Protein AF-A0A3D1YYV2-F1 (afdb_monomer_lite)

Foldseek 3Di:
DDDDDDDDDDDDDDDDDDDDDDDDDDDDDDPDPDDDPPPPPPDQDLLLVLLVQLLVLLLVLLLVLLDDDDPVSVVLVVVLVCVVVVPPDDSDPVCRFLQNSLVSSLCSLVVCLVVQCPDPVVPPPDPLVSLVVSLVSSLVSSVRSLVVSCVVSPDDDPVSVVRSVSSSVSNNVSSVVVSVVVNVVSVVVVPDDPDDDD

Secondary structure (DSSP, 8-state):
----------------------------PPPPS---------S--HHHHHHHHHHHHHHHHHHHHH-TT-HHHHHHHHHHHHHTTSSSS-S-GGGSSHHHHHHHHHHHHHHTHHHHHTSGGGTT--HHHHHHHHHHHHHHHHHHHHHHHHHHH-S--HHHHHHHHHHHHHHHHHHHHHHHHHHHHHHHHTTS-S----

Radius of gyration: 31.89 Å; chains: 1; bounding box: 76×34×114 Å

Sequence (198 aa):
MDRLTPIANPSFQHNPTSMFKESTRKDIPGPAPADKVELTTTGPTITQKALLVYEKMVVDALSKSLGQTEKTVDSRLAAYRAQAADGSDDLTPENWTSERVADRILKFTIGLFELYKMHGETNGLSDEKVLKKFKVLVESSVDKGYSQARAILGDLPEEVSSQLDKTMELVHEGINVWYEERSSKLKEQAVIPAGSEV

pLDDT: mean 72.8, std 21.07, range [33.88, 97.94]

Structure (mmCIF, N/CA/C/O backbone):
data_AF-A0A3D1YYV2-F1
#
_entry.id   AF-A0A3D1YYV2-F1
#
loop_
_atom_site.group_PDB
_atom_site.id
_atom_site.type_symbol
_atom_site.label_atom_id
_atom_site.label_a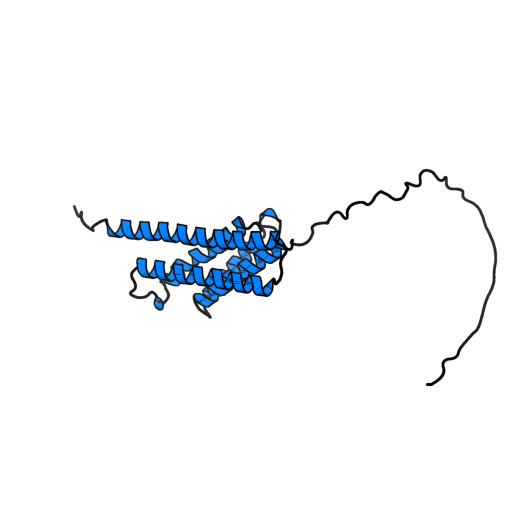lt_id
_atom_site.label_comp_id
_atom_site.label_asym_id
_atom_site.label_entity_id
_atom_site.label_seq_id
_atom_site.pdbx_PDB_ins_code
_atom_site.Cartn_x
_atom_site.Cartn_y
_atom_site.Cartn_z
_atom_site.occupancy
_atom_site.B_iso_or_equiv
_atom_site.auth_seq_id
_atom_site.auth_comp_id
_atom_site.auth_asym_id
_atom_site.auth_atom_id
_atom_site.pdbx_PDB_model_num
ATOM 1 N N . MET A 1 1 ? 7.210 -10.975 -66.410 1.00 46.97 1 MET A N 1
ATOM 2 C CA . MET A 1 1 ? 8.651 -10.882 -66.720 1.00 46.97 1 MET A CA 1
ATOM 3 C C . MET A 1 1 ? 8.777 -9.893 -67.861 1.00 46.97 1 MET A C 1
ATOM 5 O O . MET A 1 1 ? 8.723 -10.315 -69.002 1.00 46.97 1 MET A O 1
ATOM 9 N N . ASP A 1 2 ? 8.918 -8.601 -67.561 1.00 42.38 2 ASP A N 1
ATOM 10 C CA . ASP A 1 2 ? 9.075 -7.563 -68.587 1.00 42.38 2 ASP A CA 1
ATOM 11 C C . ASP A 1 2 ? 10.232 -6.629 -68.223 1.00 42.38 2 ASP A C 1
ATOM 13 O O . ASP A 1 2 ? 10.120 -5.682 -67.455 1.00 42.38 2 ASP A O 1
ATOM 17 N N . ARG A 1 3 ? 11.394 -7.074 -68.706 1.00 40.81 3 ARG A N 1
ATOM 18 C CA . ARG A 1 3 ? 12.485 -6.341 -69.363 1.00 40.81 3 ARG A CA 1
ATOM 19 C C . ARG A 1 3 ? 12.731 -4.878 -68.958 1.00 40.81 3 ARG A C 1
ATOM 21 O O . ARG A 1 3 ? 12.184 -3.944 -69.529 1.00 40.81 3 ARG A O 1
ATOM 28 N N . LEU A 1 4 ? 13.730 -4.730 -68.086 1.00 45.09 4 LEU A N 1
ATOM 29 C CA . LEU A 1 4 ? 14.673 -3.608 -68.051 1.00 45.09 4 LEU A CA 1
ATOM 30 C C . LEU A 1 4 ? 15.461 -3.504 -69.369 1.00 45.09 4 LEU A C 1
ATOM 32 O O . LEU A 1 4 ? 15.755 -4.534 -69.977 1.00 45.09 4 LEU A O 1
ATOM 36 N N . THR A 1 5 ? 15.850 -2.281 -69.754 1.00 58.47 5 THR A N 1
ATOM 37 C CA . THR A 1 5 ? 17.175 -1.821 -70.270 1.00 58.47 5 THR A CA 1
ATOM 38 C C . THR A 1 5 ? 17.005 -0.433 -70.958 1.00 58.47 5 THR A C 1
ATOM 40 O O . THR A 1 5 ? 15.887 0.076 -70.990 1.00 58.47 5 THR A O 1
ATOM 43 N N . PRO A 1 6 ? 18.071 0.286 -71.366 1.00 53.88 6 PRO A N 1
ATOM 44 C CA . PRO A 1 6 ? 18.690 1.336 -70.552 1.00 53.88 6 PRO A CA 1
ATOM 45 C C . PRO A 1 6 ? 18.776 2.680 -71.312 1.00 53.88 6 PRO A C 1
ATOM 47 O O . PRO A 1 6 ? 18.635 2.729 -72.530 1.00 53.88 6 PRO A O 1
ATOM 50 N N . ILE A 1 7 ? 19.093 3.782 -70.628 1.00 42.28 7 ILE A N 1
ATOM 51 C CA . ILE A 1 7 ? 19.545 5.003 -71.317 1.00 42.28 7 ILE A CA 1
ATOM 52 C C . ILE A 1 7 ? 20.941 5.349 -70.809 1.00 42.28 7 ILE A C 1
ATOM 54 O O . ILE A 1 7 ? 21.128 5.794 -69.680 1.00 42.28 7 ILE A O 1
ATOM 58 N N . ALA A 1 8 ? 21.921 5.082 -71.669 1.00 44.31 8 ALA A N 1
ATOM 59 C CA . ALA A 1 8 ? 23.244 5.685 -71.641 1.00 44.31 8 ALA A CA 1
ATOM 60 C C . ALA A 1 8 ? 23.165 7.116 -72.198 1.00 44.31 8 ALA A C 1
ATOM 62 O O . ALA A 1 8 ? 22.319 7.365 -73.057 1.00 44.31 8 ALA A O 1
ATOM 63 N N . ASN A 1 9 ? 24.045 8.024 -71.751 1.00 39.03 9 ASN A N 1
ATOM 64 C CA . ASN A 1 9 ? 25.119 8.690 -72.529 1.00 39.03 9 ASN A CA 1
ATOM 65 C C . ASN A 1 9 ? 25.677 9.930 -71.745 1.00 39.03 9 ASN A C 1
ATOM 67 O O . ASN A 1 9 ? 25.153 10.226 -70.675 1.00 39.03 9 ASN A O 1
ATOM 71 N N . PRO A 1 10 ? 26.744 10.642 -72.176 1.00 50.81 10 PRO A N 1
ATOM 72 C CA . PRO A 1 10 ? 28.125 10.367 -71.760 1.00 50.81 10 PRO A CA 1
ATOM 73 C C . PRO A 1 10 ? 28.932 11.587 -71.236 1.00 50.81 10 PRO A C 1
ATOM 75 O O . PRO A 1 10 ? 28.578 12.744 -71.430 1.00 50.81 10 PRO A O 1
ATOM 78 N N . SER A 1 11 ? 30.070 11.256 -70.617 1.00 45.34 11 SER A N 1
ATOM 79 C CA . SER A 1 11 ? 31.401 11.901 -70.571 1.00 45.34 11 SER A CA 1
ATOM 80 C C . SER A 1 11 ? 31.624 13.359 -71.021 1.00 45.34 11 SER A C 1
ATOM 82 O O . SER A 1 11 ? 31.439 13.661 -72.190 1.00 45.34 11 SER A O 1
ATOM 84 N N . PHE A 1 12 ? 32.291 14.154 -70.166 1.00 41.78 12 PHE A N 1
ATOM 85 C CA . PHE A 1 12 ? 33.384 15.102 -70.504 1.00 41.78 12 PHE A CA 1
ATOM 86 C C . PHE A 1 12 ? 34.285 15.254 -69.253 1.00 41.78 12 PHE A C 1
ATOM 88 O O . PHE A 1 12 ? 33.805 15.658 -68.203 1.00 41.78 12 PHE A O 1
ATOM 95 N N . GLN A 1 13 ? 35.456 14.606 -69.207 1.00 42.22 13 GLN A N 1
ATOM 96 C CA . GLN A 1 13 ? 36.807 15.054 -69.616 1.00 42.22 13 GLN A CA 1
ATOM 97 C C . GLN A 1 13 ? 37.630 15.773 -68.518 1.00 42.22 13 GLN A C 1
ATOM 99 O O . GLN A 1 13 ? 37.174 16.701 -67.864 1.00 42.22 13 GLN A O 1
ATOM 104 N N . HIS A 1 14 ? 38.866 15.271 -68.371 1.00 36.84 14 HIS A N 1
ATOM 105 C CA . HIS A 1 14 ? 40.021 15.701 -67.559 1.00 36.84 14 HIS A CA 1
ATOM 106 C C . HIS A 1 14 ? 40.416 17.182 -67.793 1.00 36.84 14 HIS A C 1
ATOM 108 O O . HIS A 1 14 ? 40.030 17.746 -68.808 1.00 36.84 14 HIS A O 1
ATOM 114 N N . ASN A 1 15 ? 41.217 17.899 -66.988 1.00 36.28 15 ASN A N 1
ATOM 115 C CA . ASN A 1 15 ? 42.503 17.621 -66.305 1.00 36.28 15 ASN A CA 1
ATOM 116 C C . ASN A 1 15 ? 42.902 18.911 -65.494 1.00 36.28 15 ASN A C 1
ATOM 118 O O . ASN A 1 15 ? 42.095 19.838 -65.466 1.00 36.28 15 ASN A O 1
ATOM 122 N N . PRO A 1 16 ? 44.164 19.171 -65.078 1.00 49.34 16 PRO A N 1
ATOM 123 C CA . PRO A 1 16 ? 45.029 18.572 -64.052 1.00 49.34 16 PRO A CA 1
ATOM 124 C C . PRO A 1 16 ? 45.406 19.543 -62.890 1.00 49.34 16 PRO A C 1
ATOM 126 O O . PRO A 1 16 ? 45.285 20.758 -62.987 1.00 49.34 16 PRO A O 1
ATOM 129 N N . THR A 1 17 ? 45.959 18.965 -61.817 1.00 42.62 17 THR A N 1
ATOM 130 C CA . THR A 1 17 ? 47.066 19.445 -60.952 1.00 42.62 17 THR A CA 1
ATOM 131 C C . THR A 1 17 ? 47.276 20.952 -60.713 1.00 42.62 17 THR A C 1
ATOM 133 O O . THR A 1 17 ? 47.793 21.658 -61.574 1.00 42.62 17 THR A O 1
ATOM 136 N N . SER A 1 18 ? 47.129 21.386 -59.452 1.00 39.41 18 SER A N 1
ATOM 137 C CA . SER A 1 18 ? 47.986 22.442 -58.893 1.00 39.41 18 SER A CA 1
ATOM 138 C C . SER A 1 18 ? 48.164 22.331 -57.371 1.00 39.41 18 SER A C 1
ATOM 140 O O . SER A 1 18 ? 47.222 22.472 -56.601 1.00 39.41 18 SER A O 1
ATOM 142 N N . MET A 1 19 ? 49.425 22.091 -57.002 1.00 41.66 19 MET A N 1
ATOM 143 C CA . MET A 1 19 ? 50.156 22.607 -55.837 1.00 41.66 19 MET A CA 1
ATOM 144 C C . MET A 1 19 ? 49.736 22.233 -54.403 1.00 41.66 19 MET A C 1
ATOM 146 O O . MET A 1 19 ? 48.861 22.830 -53.786 1.00 41.66 19 MET A O 1
ATOM 150 N N . PHE A 1 20 ? 50.532 21.317 -53.838 1.00 41.84 20 PHE A N 1
ATOM 151 C CA . PHE A 1 20 ? 51.301 21.494 -52.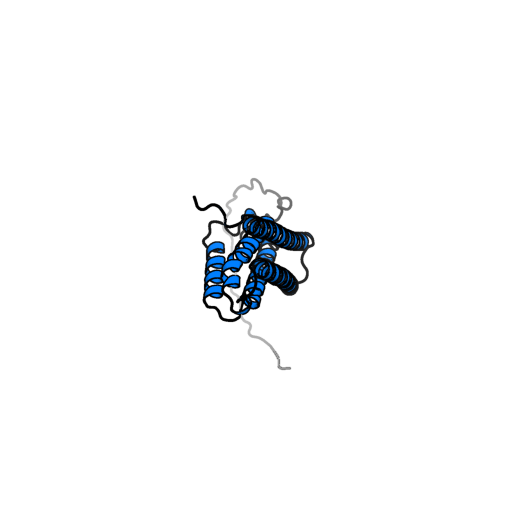596 1.00 41.84 20 PHE A CA 1
ATOM 152 C C . PHE A 1 20 ? 50.859 22.630 -51.653 1.00 41.84 20 PHE A C 1
ATOM 154 O O . PHE A 1 20 ? 51.196 23.793 -51.873 1.00 41.84 20 PHE A O 1
ATOM 161 N N . LYS A 1 21 ? 50.305 22.245 -50.497 1.00 44.16 21 LYS A N 1
ATOM 162 C CA . LYS A 1 21 ? 50.817 22.705 -49.199 1.00 44.16 21 LYS A CA 1
ATOM 163 C C . LYS A 1 21 ? 50.915 21.526 -48.239 1.00 44.16 21 LYS A C 1
ATOM 165 O O . LYS A 1 21 ? 49.927 20.944 -47.806 1.00 44.16 21 LYS A O 1
ATOM 170 N N . GLU A 1 22 ? 52.162 21.190 -47.960 1.00 40.78 22 GLU A N 1
ATOM 171 C CA . GLU A 1 22 ? 52.627 20.319 -46.899 1.00 40.78 22 GLU A CA 1
ATOM 172 C C . GLU A 1 22 ? 52.287 20.969 -45.551 1.00 40.78 22 GLU A C 1
ATOM 174 O O . GLU A 1 22 ? 52.913 21.944 -45.144 1.00 40.78 22 GLU A O 1
ATOM 179 N N . SER A 1 23 ? 51.254 20.461 -44.879 1.00 38.66 23 SER A N 1
ATOM 180 C CA . SER A 1 23 ? 50.994 20.758 -43.470 1.00 38.66 23 SER A CA 1
ATOM 181 C C . SER A 1 23 ? 51.441 19.548 -42.659 1.00 38.66 23 SER A C 1
ATOM 183 O O . SER A 1 23 ? 50.752 18.536 -42.573 1.00 38.66 23 SER A O 1
ATOM 185 N N . THR A 1 24 ? 52.665 19.661 -42.153 1.00 44.69 24 THR A N 1
ATOM 186 C CA . THR A 1 24 ? 53.257 18.954 -41.011 1.00 44.69 24 THR A CA 1
ATOM 187 C C . THR A 1 24 ? 52.342 17.940 -40.307 1.00 44.69 24 THR A C 1
ATOM 189 O O . THR A 1 24 ? 51.521 18.308 -39.466 1.00 44.69 24 THR A O 1
ATOM 192 N N . ARG A 1 25 ? 52.560 16.645 -40.583 1.00 41.22 25 ARG A N 1
ATOM 193 C CA . ARG A 1 25 ? 52.182 15.544 -39.683 1.00 41.22 25 ARG A CA 1
ATOM 194 C C . ARG A 1 25 ? 52.974 15.692 -38.382 1.00 41.22 25 ARG A C 1
ATOM 196 O O . ARG A 1 25 ? 54.154 15.353 -38.337 1.00 41.22 25 ARG A O 1
ATOM 203 N N . LYS A 1 26 ? 52.315 16.164 -37.331 1.00 47.50 26 LYS A N 1
ATOM 204 C CA . LYS A 1 26 ? 52.649 15.822 -35.950 1.00 47.50 26 LYS A CA 1
ATOM 205 C C . LYS A 1 26 ? 51.438 15.116 -35.355 1.00 47.50 26 LYS A C 1
ATOM 207 O O . LYS A 1 26 ? 50.327 15.620 -35.462 1.00 47.50 26 LYS A O 1
ATOM 212 N N . ASP A 1 27 ? 51.710 13.938 -34.806 1.00 39.72 27 ASP A N 1
ATOM 213 C CA . ASP A 1 27 ? 50.885 13.214 -33.843 1.00 39.72 27 ASP A CA 1
ATOM 214 C C . ASP A 1 27 ? 49.514 12.740 -34.350 1.00 39.72 27 ASP A C 1
ATOM 216 O O . ASP A 1 27 ? 48.476 13.354 -34.132 1.00 39.72 27 ASP A O 1
ATOM 220 N N . ILE A 1 28 ? 49.517 11.570 -34.999 1.00 39.28 28 ILE A N 1
ATOM 221 C CA . ILE A 1 28 ? 48.331 10.711 -35.054 1.00 39.28 28 ILE A CA 1
ATOM 222 C C . ILE A 1 28 ? 48.296 9.961 -33.714 1.00 39.28 28 ILE A C 1
ATOM 224 O O . ILE A 1 28 ? 49.135 9.074 -33.525 1.00 39.28 28 ILE A O 1
ATOM 228 N N . PRO A 1 29 ? 47.383 10.264 -32.772 1.00 40.00 29 PRO A N 1
ATOM 229 C CA . PRO A 1 29 ? 47.093 9.315 -31.711 1.00 40.00 29 PRO A CA 1
ATOM 230 C C . PRO A 1 29 ? 46.500 8.064 -32.368 1.00 40.00 29 PRO A C 1
ATOM 232 O O . PRO A 1 29 ? 45.561 8.146 -33.162 1.00 40.00 29 PRO A O 1
ATOM 235 N N . GLY A 1 30 ? 47.102 6.906 -32.087 1.00 38.03 30 GLY A N 1
ATOM 236 C CA . GLY A 1 30 ? 46.543 5.610 -32.467 1.00 38.03 30 GLY A CA 1
ATOM 237 C C . GLY A 1 30 ? 45.113 5.442 -31.935 1.00 38.03 30 GLY A C 1
ATOM 238 O O . GLY A 1 30 ? 44.697 6.206 -31.061 1.00 38.03 30 GLY A O 1
ATOM 239 N N . PRO A 1 31 ? 44.342 4.467 -32.450 1.00 39.09 31 PRO A N 1
ATOM 240 C CA . PRO A 1 31 ? 42.983 4.229 -31.976 1.00 39.09 31 PRO A CA 1
ATOM 241 C C . PRO A 1 31 ? 43.001 4.056 -30.454 1.00 39.09 31 PRO A C 1
ATOM 243 O O . PRO A 1 31 ? 43.710 3.192 -29.933 1.00 39.09 31 PRO A O 1
ATOM 246 N N . ALA A 1 32 ? 42.265 4.927 -29.762 1.00 41.06 32 ALA A N 1
ATOM 247 C CA . ALA A 1 32 ? 42.130 4.896 -28.317 1.00 41.06 32 ALA A CA 1
ATOM 248 C C . ALA A 1 32 ? 41.673 3.493 -27.869 1.00 41.06 32 ALA A C 1
ATOM 250 O O . ALA A 1 32 ? 40.822 2.887 -28.532 1.00 41.06 32 ALA A O 1
ATOM 251 N N . PRO A 1 33 ? 42.239 2.944 -26.779 1.00 41.91 33 PRO A N 1
ATOM 252 C CA . PRO A 1 33 ? 41.738 1.708 -26.200 1.00 41.91 33 PRO A CA 1
ATOM 253 C C . PRO A 1 33 ? 40.289 1.938 -25.781 1.00 41.91 33 PRO A C 1
ATOM 255 O O . PRO A 1 33 ? 40.037 2.867 -25.028 1.00 41.91 33 PRO A O 1
ATOM 258 N N . ALA A 1 34 ? 39.383 1.106 -26.307 1.00 45.84 34 ALA A N 1
ATOM 259 C CA . ALA A 1 34 ? 37.967 0.989 -25.964 1.00 45.84 34 ALA A CA 1
ATOM 260 C C . ALA A 1 34 ? 37.533 1.860 -24.773 1.00 45.84 34 ALA A C 1
ATOM 262 O O . ALA A 1 34 ? 37.517 1.395 -23.629 1.00 45.84 34 ALA A O 1
ATOM 263 N N . ASP A 1 35 ? 37.167 3.113 -25.054 1.00 34.41 35 ASP A N 1
ATOM 264 C CA . ASP A 1 35 ? 36.411 3.898 -24.097 1.00 34.41 35 ASP A CA 1
ATOM 265 C C . ASP A 1 35 ? 35.105 3.144 -23.888 1.00 34.41 35 ASP A C 1
ATOM 267 O O . ASP A 1 35 ? 34.304 2.941 -24.809 1.00 34.41 35 ASP A O 1
ATOM 271 N N . LYS A 1 36 ? 34.951 2.635 -22.662 1.00 43.12 36 LYS A N 1
ATOM 272 C CA . LYS A 1 36 ? 33.679 2.170 -22.130 1.00 43.12 36 LYS A CA 1
ATOM 273 C C . LYS A 1 36 ? 32.636 3.177 -22.578 1.00 43.12 36 LYS A C 1
ATOM 275 O O . LYS A 1 36 ? 32.814 4.369 -22.354 1.00 43.12 36 LYS A O 1
ATOM 280 N N . VAL A 1 37 ? 31.570 2.691 -23.202 1.00 33.94 37 VAL A N 1
ATOM 281 C CA . VAL A 1 37 ? 30.370 3.490 -23.418 1.00 33.94 37 VAL A CA 1
ATOM 282 C C . VAL A 1 37 ? 29.960 4.007 -22.043 1.00 33.94 37 VAL A C 1
ATOM 284 O O . VAL A 1 37 ? 29.418 3.265 -21.225 1.00 33.94 37 VAL A O 1
ATOM 287 N N . GLU A 1 38 ? 30.323 5.250 -21.755 1.00 35.94 38 GLU A N 1
ATOM 288 C CA . GLU A 1 38 ? 29.867 5.979 -20.593 1.00 35.94 38 GLU A CA 1
ATOM 289 C C . GLU A 1 38 ? 28.363 6.104 -20.812 1.00 35.94 38 GLU A C 1
ATOM 291 O O . GLU A 1 38 ? 27.907 6.791 -21.732 1.00 35.94 38 GLU A O 1
ATOM 296 N N . LEU A 1 39 ? 27.593 5.305 -20.066 1.00 35.78 39 LEU A N 1
ATOM 297 C CA . LEU A 1 39 ? 26.142 5.386 -20.064 1.00 35.78 39 LEU A CA 1
ATOM 298 C C . LEU A 1 39 ? 25.785 6.792 -19.594 1.00 35.78 39 LEU A C 1
ATOM 300 O O . LEU A 1 39 ? 25.710 7.067 -18.401 1.00 35.78 39 LEU A O 1
ATOM 304 N N . THR A 1 40 ? 25.584 7.690 -20.546 1.00 33.88 40 THR A N 1
ATOM 305 C CA . THR A 1 40 ? 25.044 9.014 -20.293 1.00 33.88 40 THR A CA 1
ATOM 306 C C . THR A 1 40 ? 23.586 8.837 -19.865 1.00 33.88 40 THR A C 1
ATOM 308 O O . THR A 1 40 ? 22.679 8.551 -20.645 1.00 33.88 40 THR A O 1
ATOM 311 N N . THR A 1 41 ? 23.390 8.924 -18.553 1.00 45.75 41 THR A N 1
ATOM 312 C CA . THR A 1 41 ? 22.150 8.765 -17.791 1.00 45.75 41 THR A CA 1
ATOM 313 C C . THR A 1 41 ? 21.224 9.969 -17.966 1.00 45.75 41 THR A C 1
ATOM 315 O O . THR A 1 41 ? 21.219 10.879 -17.143 1.00 45.75 41 THR A O 1
ATOM 318 N N . THR A 1 42 ? 20.419 9.996 -19.027 1.00 51.28 42 THR A N 1
ATOM 319 C CA . THR A 1 42 ? 19.342 11.003 -19.192 1.00 51.28 42 THR A CA 1
ATOM 320 C C . THR A 1 42 ? 17.933 10.405 -19.213 1.00 51.28 42 THR A C 1
ATOM 322 O O . THR A 1 42 ? 16.969 11.090 -19.541 1.00 51.28 42 THR A O 1
ATOM 325 N N . GLY A 1 43 ? 17.778 9.134 -18.830 1.00 51.75 43 GLY A N 1
ATOM 326 C CA . GLY A 1 43 ? 16.473 8.484 -18.702 1.00 51.75 43 GLY A CA 1
ATOM 327 C C . GLY A 1 43 ? 16.380 7.608 -17.453 1.00 51.75 43 GLY A C 1
ATOM 328 O O . GLY A 1 43 ? 17.415 7.157 -16.957 1.00 51.75 43 GLY A O 1
ATOM 329 N N . PRO A 1 44 ? 15.159 7.342 -16.950 1.00 62.31 44 PRO A N 1
ATOM 330 C CA . PRO A 1 44 ? 14.990 6.539 -15.753 1.00 62.31 44 PRO A CA 1
ATOM 331 C C . PRO A 1 44 ? 15.463 5.097 -15.976 1.00 62.31 44 PRO A C 1
ATOM 333 O O . PRO A 1 44 ? 15.167 4.491 -17.017 1.00 62.31 44 PRO A O 1
ATOM 336 N N . THR A 1 45 ? 16.182 4.544 -14.997 1.00 79.25 45 THR A N 1
ATOM 337 C CA . THR A 1 45 ? 16.677 3.163 -15.014 1.00 79.25 45 THR A CA 1
ATOM 338 C C . THR A 1 45 ? 15.513 2.170 -15.040 1.00 79.25 45 THR A C 1
ATOM 340 O O . THR A 1 45 ? 14.363 2.499 -14.729 1.00 79.25 45 THR A O 1
ATOM 343 N N . ILE A 1 46 ? 15.802 0.922 -15.416 1.00 78.81 46 ILE A N 1
ATOM 344 C CA . ILE A 1 46 ? 14.802 -0.156 -15.419 1.00 78.81 46 ILE A CA 1
ATOM 345 C C . ILE A 1 46 ? 14.196 -0.330 -14.017 1.00 78.81 46 ILE A C 1
ATOM 347 O O . ILE A 1 46 ? 12.982 -0.478 -13.898 1.00 78.81 46 ILE A O 1
ATOM 351 N N . THR A 1 47 ? 15.009 -0.200 -12.964 1.00 82.06 47 THR A N 1
ATOM 352 C CA . THR A 1 47 ? 14.564 -0.234 -11.564 1.00 82.06 47 THR A CA 1
ATOM 353 C C . THR A 1 47 ? 13.547 0.858 -11.257 1.00 82.06 47 THR A C 1
ATOM 355 O O . THR A 1 47 ? 12.478 0.574 -10.724 1.00 82.06 47 THR A O 1
ATOM 358 N N . GLN A 1 48 ? 13.823 2.101 -11.657 1.00 80.19 48 GLN A N 1
ATOM 359 C CA . GLN A 1 48 ? 12.920 3.226 -11.397 1.00 80.19 48 GLN A CA 1
ATOM 360 C C . GLN A 1 48 ? 11.577 3.043 -12.107 1.00 80.19 48 GLN A C 1
ATOM 362 O O . GLN A 1 48 ? 10.519 3.275 -11.525 1.00 80.19 48 GLN A O 1
ATOM 367 N N . LYS A 1 49 ? 11.605 2.568 -13.358 1.00 79.94 49 LYS A N 1
ATOM 368 C CA . LYS A 1 49 ? 10.386 2.254 -14.114 1.00 79.94 49 LYS A CA 1
ATOM 369 C C . LYS A 1 49 ? 9.586 1.136 -13.450 1.00 79.94 49 LYS A C 1
ATOM 371 O O . LYS A 1 49 ? 8.367 1.247 -13.361 1.00 79.94 49 LYS A O 1
ATOM 376 N N . ALA A 1 50 ? 10.256 0.090 -12.972 1.00 83.06 50 ALA A N 1
ATOM 377 C CA . ALA A 1 50 ? 9.611 -1.029 -12.298 1.00 83.06 50 ALA A CA 1
ATOM 378 C C . ALA A 1 50 ? 8.935 -0.591 -10.988 1.00 83.06 50 ALA A C 1
ATOM 380 O O . ALA A 1 50 ? 7.766 -0.904 -10.764 1.00 83.06 50 ALA A O 1
ATOM 381 N N . LEU A 1 51 ? 9.624 0.212 -10.174 1.00 84.62 51 LEU A N 1
ATOM 382 C CA . LEU A 1 51 ? 9.084 0.759 -8.927 1.00 84.62 51 LEU A CA 1
ATOM 383 C C . LEU A 1 51 ? 7.912 1.719 -9.169 1.00 84.62 51 LEU A C 1
ATOM 385 O O . LEU A 1 51 ? 6.907 1.644 -8.468 1.00 84.62 51 LEU A O 1
ATOM 389 N N . LEU A 1 52 ? 7.985 2.553 -10.209 1.00 83.56 52 LEU A N 1
ATOM 390 C CA . LEU A 1 52 ? 6.871 3.406 -10.632 1.00 83.56 52 LEU A CA 1
ATOM 391 C C . LEU A 1 52 ? 5.644 2.590 -11.055 1.00 83.56 52 LEU A C 1
ATOM 393 O O . LEU A 1 52 ? 4.514 2.954 -10.726 1.00 83.56 52 LEU A O 1
ATOM 397 N N . VAL A 1 53 ? 5.841 1.515 -11.824 1.00 82.62 53 VAL A N 1
ATOM 398 C CA . VAL A 1 53 ? 4.740 0.627 -12.223 1.00 82.62 53 VAL A CA 1
ATOM 399 C C . VAL A 1 53 ? 4.129 -0.029 -10.989 1.00 82.62 53 VAL A C 1
ATOM 401 O O . VAL A 1 53 ? 2.906 -0.019 -10.861 1.00 82.62 53 VAL A O 1
ATOM 404 N N . TYR A 1 54 ? 4.953 -0.520 -10.063 1.00 85.81 54 TYR A N 1
ATOM 405 C CA . TYR A 1 54 ? 4.478 -1.105 -8.814 1.00 85.81 54 TYR A CA 1
ATOM 406 C C . TYR A 1 54 ? 3.639 -0.124 -7.990 1.00 85.81 54 TYR A C 1
ATOM 408 O O . TYR A 1 54 ? 2.472 -0.400 -7.708 1.00 85.81 54 TYR A O 1
ATOM 416 N N . GLU A 1 55 ? 4.180 1.060 -7.706 1.00 84.81 55 GLU A N 1
ATOM 417 C CA . GLU A 1 55 ? 3.482 2.136 -7.000 1.00 84.81 55 GLU A CA 1
ATOM 418 C C . GLU A 1 55 ? 2.128 2.461 -7.644 1.00 84.81 55 GLU A C 1
ATOM 420 O O . GLU A 1 55 ? 1.104 2.519 -6.962 1.00 84.81 55 GLU A O 1
ATOM 425 N N . LYS A 1 56 ? 2.083 2.593 -8.977 1.00 84.25 56 LYS A N 1
ATOM 426 C CA . LYS A 1 56 ? 0.834 2.859 -9.706 1.00 84.25 56 LYS A CA 1
ATOM 427 C C . LYS A 1 56 ? -0.192 1.740 -9.562 1.00 84.25 56 LYS A C 1
ATOM 429 O O . LYS A 1 56 ? -1.375 2.051 -9.440 1.00 84.25 56 LYS A O 1
ATOM 434 N N . MET A 1 57 ? 0.228 0.478 -9.615 1.00 86.19 57 MET A N 1
ATOM 435 C CA . MET A 1 57 ? -0.688 -0.662 -9.527 1.00 86.19 57 MET A CA 1
ATOM 436 C C . MET A 1 57 ? -1.242 -0.843 -8.117 1.00 86.19 57 MET A C 1
ATOM 438 O O . MET A 1 57 ? -2.432 -1.108 -7.972 1.00 86.19 57 MET A O 1
ATOM 442 N N . VAL A 1 58 ? -0.435 -0.629 -7.073 1.00 87.88 58 VAL A N 1
ATOM 443 C CA . VAL A 1 58 ? -0.939 -0.645 -5.688 1.00 87.88 58 VAL A CA 1
ATOM 444 C C . VAL A 1 58 ? -1.968 0.455 -5.477 1.00 87.88 58 VAL A C 1
ATOM 446 O O . VAL A 1 58 ? -3.063 0.205 -4.977 1.00 87.88 58 VAL A O 1
ATOM 449 N N . VAL A 1 59 ? -1.646 1.671 -5.908 1.00 84.62 59 VAL A N 1
ATOM 450 C CA . VAL A 1 59 ? -2.539 2.820 -5.772 1.00 84.62 59 VAL A CA 1
ATOM 451 C C . VAL A 1 59 ? -3.854 2.611 -6.537 1.00 84.62 59 VAL A C 1
ATOM 453 O O . VAL A 1 59 ? -4.927 2.939 -6.025 1.00 84.62 59 VAL A O 1
ATOM 456 N N . ASP A 1 60 ? -3.800 2.029 -7.736 1.00 85.12 60 ASP A N 1
ATOM 457 C CA . ASP A 1 60 ? -4.987 1.674 -8.522 1.00 85.12 60 ASP A CA 1
ATOM 458 C C . ASP A 1 60 ? -5.817 0.568 -7.849 1.00 85.12 60 ASP A C 1
ATOM 460 O O . ASP A 1 60 ? -7.037 0.694 -7.726 1.00 85.12 60 ASP A O 1
ATOM 464 N N . ALA A 1 61 ? -5.172 -0.483 -7.338 1.00 88.94 61 ALA A N 1
ATOM 465 C CA . ALA A 1 61 ? -5.838 -1.564 -6.618 1.00 88.94 61 ALA A CA 1
ATOM 466 C C . ALA A 1 61 ? -6.526 -1.073 -5.333 1.00 88.94 61 ALA A C 1
ATOM 468 O O . ALA A 1 61 ? -7.661 -1.473 -5.060 1.00 88.94 61 ALA A O 1
ATOM 469 N N . LEU A 1 62 ? -5.885 -0.172 -4.580 1.00 87.81 62 LEU A N 1
ATOM 470 C CA . LEU A 1 62 ? -6.465 0.480 -3.401 1.00 87.81 62 LEU A CA 1
ATOM 471 C C . LEU A 1 62 ? -7.675 1.332 -3.779 1.00 87.81 62 LEU A C 1
ATOM 473 O O . LEU A 1 62 ? -8.733 1.211 -3.166 1.00 87.81 62 LEU A O 1
ATOM 477 N N . SER A 1 63 ? -7.538 2.149 -4.825 1.00 82.88 63 SER A N 1
ATOM 478 C CA . SER A 1 63 ? -8.614 3.016 -5.311 1.00 82.88 63 SER A CA 1
ATOM 479 C C . SER A 1 63 ? -9.839 2.200 -5.731 1.00 82.88 63 SER A C 1
ATOM 481 O O . SER A 1 63 ? -10.960 2.483 -5.312 1.00 82.88 63 SER A O 1
ATOM 483 N N . LYS A 1 64 ? -9.627 1.122 -6.494 1.00 83.94 64 LYS A N 1
ATOM 484 C CA . LYS A 1 64 ? -10.692 0.203 -6.920 1.00 83.94 64 LYS A CA 1
ATOM 485 C C . LYS A 1 64 ? -11.343 -0.529 -5.751 1.00 83.94 64 LYS A C 1
ATOM 487 O O . LYS A 1 64 ? -12.557 -0.707 -5.769 1.00 83.94 64 LYS A O 1
ATOM 492 N N . SER A 1 65 ? -10.553 -0.958 -4.766 1.00 83.94 65 SER A N 1
ATOM 493 C CA . SER A 1 65 ? -11.051 -1.725 -3.617 1.00 83.94 65 SER A CA 1
ATOM 494 C C . SER A 1 65 ? -11.829 -0.864 -2.624 1.00 83.94 65 SER A C 1
ATOM 496 O O . SER A 1 65 ? -12.742 -1.371 -1.984 1.00 83.94 65 SER A O 1
ATOM 498 N N . LEU A 1 66 ? -11.494 0.423 -2.504 1.00 79.31 66 LEU A N 1
ATOM 499 C CA . LEU A 1 66 ? -12.212 1.361 -1.638 1.00 79.31 66 LEU A CA 1
ATOM 500 C C . LEU A 1 66 ? -13.475 1.932 -2.287 1.00 79.31 66 LEU A C 1
ATOM 502 O O . LEU A 1 66 ? -14.396 2.305 -1.573 1.00 79.31 66 LEU A O 1
ATOM 506 N N . GLY A 1 67 ? -13.566 1.952 -3.617 1.00 70.06 67 GLY A N 1
ATOM 507 C CA . GLY A 1 67 ? -14.812 2.274 -4.303 1.00 70.06 67 GLY A CA 1
ATOM 508 C C . GLY A 1 67 ? -14.590 2.850 -5.693 1.00 70.06 67 GLY A C 1
ATOM 509 O O . GLY A 1 67 ? -14.059 3.946 -5.860 1.00 70.06 67 GLY A O 1
ATOM 510 N N . GLN A 1 68 ? -15.067 2.127 -6.705 1.00 50.50 68 GLN A N 1
ATOM 511 C CA . GLN A 1 68 ? -15.249 2.655 -8.054 1.00 50.50 68 GLN A CA 1
ATOM 512 C C . GLN A 1 68 ? -16.140 3.917 -7.996 1.00 50.50 68 GLN A C 1
ATOM 514 O O . GLN A 1 68 ? -17.262 3.835 -7.509 1.00 50.50 68 GLN A O 1
ATOM 519 N N . THR A 1 69 ? -15.673 5.047 -8.549 1.00 45.34 69 THR A N 1
ATOM 520 C CA . THR A 1 69 ? -16.410 6.310 -8.837 1.00 45.34 69 THR A CA 1
ATOM 521 C C . THR A 1 69 ? -16.473 7.439 -7.794 1.00 45.34 69 THR A C 1
ATOM 523 O O . THR A 1 69 ? -17.241 8.382 -7.987 1.00 45.34 69 THR A O 1
ATOM 526 N N . GLU A 1 70 ? -15.621 7.479 -6.765 1.00 53.22 70 GLU A N 1
ATOM 527 C CA . GLU A 1 70 ? -15.450 8.738 -6.021 1.00 53.22 70 GLU A CA 1
ATOM 528 C C . GLU A 1 70 ? -14.426 9.670 -6.681 1.00 53.22 70 GLU A C 1
ATOM 530 O O . GLU A 1 70 ? -13.216 9.441 -6.639 1.00 53.22 70 GLU A O 1
ATOM 535 N N . LYS A 1 71 ? -14.912 10.820 -7.165 1.00 57.44 71 LYS A N 1
ATOM 536 C CA . LYS A 1 71 ? -14.090 11.979 -7.563 1.00 57.44 71 LYS A CA 1
ATOM 537 C C . LYS A 1 71 ? -13.043 12.345 -6.499 1.00 57.44 71 LYS A C 1
ATOM 539 O O . LYS A 1 71 ? -11.998 12.898 -6.835 1.00 57.44 71 LYS A O 1
ATOM 544 N N . THR A 1 72 ? -13.307 12.041 -5.226 1.00 57.56 72 THR A N 1
ATOM 545 C CA . THR A 1 72 ? -12.394 12.241 -4.094 1.00 57.56 72 THR A CA 1
ATOM 546 C C . THR A 1 72 ? -11.150 11.361 -4.196 1.00 57.56 72 THR A C 1
ATOM 548 O O . THR A 1 72 ? -10.044 11.870 -4.029 1.00 57.56 72 THR A O 1
ATOM 551 N N . VAL A 1 73 ? -11.294 10.071 -4.519 1.00 62.28 73 VAL A N 1
ATOM 552 C CA . VAL A 1 73 ? -10.159 9.152 -4.708 1.00 62.28 73 VAL A CA 1
ATOM 553 C C . VAL A 1 73 ? -9.371 9.543 -5.954 1.00 62.28 73 VAL A C 1
ATOM 555 O O . VAL A 1 73 ? -8.151 9.643 -5.878 1.00 62.28 73 VAL A O 1
ATOM 558 N N . ASP A 1 74 ? -10.048 9.901 -7.049 1.00 63.88 74 ASP A N 1
ATOM 559 C CA . ASP A 1 74 ? -9.392 10.400 -8.266 1.00 63.88 74 ASP A CA 1
ATOM 560 C C . ASP A 1 74 ? -8.634 11.716 -8.026 1.00 63.88 74 ASP A C 1
ATOM 562 O O . ASP A 1 74 ? -7.525 11.901 -8.523 1.00 63.88 74 ASP A O 1
ATOM 566 N N . SER A 1 75 ? -9.188 12.626 -7.219 1.00 65.56 75 SER A N 1
ATOM 567 C CA . SER A 1 75 ? -8.529 13.888 -6.853 1.00 65.56 75 SER A CA 1
ATOM 568 C C . SER A 1 75 ? -7.342 13.655 -5.919 1.00 65.56 75 SER A C 1
ATOM 570 O O . SER A 1 75 ? -6.312 14.306 -6.070 1.00 65.56 75 SER A O 1
ATOM 572 N N . ARG A 1 76 ? -7.442 12.701 -4.984 1.00 64.12 76 ARG A N 1
ATOM 573 C CA . ARG A 1 76 ? -6.322 12.285 -4.123 1.00 64.12 76 ARG A CA 1
ATOM 574 C C . ARG A 1 76 ? -5.243 11.562 -4.915 1.00 64.12 76 ARG A C 1
ATOM 576 O O . ARG A 1 76 ? -4.069 11.776 -4.650 1.00 64.12 76 ARG A O 1
ATOM 583 N N . LEU A 1 77 ? -5.623 10.768 -5.910 1.00 63.62 77 LEU A N 1
ATOM 584 C CA . LEU A 1 77 ? -4.719 10.128 -6.857 1.00 63.62 77 LEU A CA 1
ATOM 585 C C . LEU A 1 77 ? -4.010 11.162 -7.733 1.00 63.62 77 LEU A C 1
ATOM 587 O O . LEU A 1 77 ? -2.805 11.069 -7.944 1.00 63.62 77 LEU A O 1
ATOM 591 N N . ALA A 1 78 ? -4.739 12.161 -8.226 1.00 65.56 78 ALA A N 1
ATOM 592 C CA . ALA A 1 78 ? -4.172 13.271 -8.974 1.00 65.56 78 ALA A CA 1
ATOM 593 C C . ALA A 1 78 ? -3.235 14.111 -8.099 1.00 65.56 78 ALA A C 1
ATOM 595 O O . ALA A 1 78 ? -2.145 14.430 -8.549 1.00 65.56 78 ALA A O 1
ATOM 596 N N . ALA A 1 79 ? -3.602 14.399 -6.847 1.00 65.50 79 ALA A N 1
ATOM 597 C CA . ALA A 1 79 ? -2.752 15.103 -5.889 1.00 65.50 79 ALA A CA 1
ATOM 598 C C . ALA A 1 79 ? -1.514 14.285 -5.497 1.00 65.50 79 ALA A C 1
ATOM 600 O O . ALA A 1 79 ? -0.431 14.842 -5.395 1.00 65.50 79 ALA A O 1
ATOM 601 N N . TYR A 1 80 ? -1.650 12.968 -5.340 1.00 65.12 80 TYR A N 1
ATOM 602 C CA . TYR A 1 80 ? -0.538 12.052 -5.092 1.00 65.12 80 TYR A CA 1
ATOM 603 C C . TYR A 1 80 ? 0.425 12.014 -6.282 1.00 65.12 80 TYR A C 1
ATOM 605 O O . TYR A 1 80 ? 1.631 12.158 -6.121 1.00 65.12 80 TYR A O 1
ATOM 613 N N . ARG A 1 81 ? -0.109 11.901 -7.503 1.00 62.81 81 ARG A N 1
ATOM 614 C CA . ARG A 1 81 ? 0.677 11.963 -8.743 1.00 62.81 81 ARG A CA 1
ATOM 615 C C . ARG A 1 81 ? 1.286 13.340 -8.975 1.00 62.81 81 ARG A C 1
ATOM 617 O O . ARG A 1 81 ? 2.379 13.406 -9.511 1.00 62.81 81 ARG A O 1
ATOM 624 N N . ALA A 1 82 ? 0.594 14.408 -8.589 1.00 62.75 82 ALA A N 1
ATOM 625 C CA . ALA A 1 82 ? 1.098 15.770 -8.656 1.00 62.75 82 ALA A CA 1
ATOM 626 C C . ALA A 1 82 ? 2.201 15.987 -7.622 1.00 62.75 82 ALA A C 1
ATOM 628 O O . ALA A 1 82 ? 3.232 16.498 -8.001 1.00 62.75 82 ALA A O 1
ATOM 629 N N . GLN A 1 83 ? 2.076 15.511 -6.380 1.00 55.41 83 GLN A N 1
ATOM 630 C CA . GLN A 1 83 ? 3.182 15.510 -5.410 1.00 55.41 83 GLN A CA 1
ATOM 631 C C . GLN A 1 83 ? 4.373 14.685 -5.903 1.00 55.41 83 GLN A C 1
ATOM 633 O O . GLN A 1 83 ? 5.515 15.087 -5.721 1.00 55.41 83 GLN A O 1
ATOM 638 N N . ALA A 1 84 ? 4.114 13.567 -6.582 1.00 52.97 84 ALA A N 1
ATOM 639 C CA . ALA A 1 84 ? 5.155 12.786 -7.241 1.00 52.97 84 ALA A CA 1
ATOM 640 C C . ALA A 1 84 ? 5.721 13.452 -8.518 1.00 52.97 84 ALA A C 1
ATOM 642 O O . ALA A 1 84 ? 6.732 12.986 -9.032 1.00 52.97 84 ALA A O 1
ATOM 643 N N . ALA A 1 85 ? 5.085 14.505 -9.052 1.00 48.56 85 ALA A N 1
ATOM 644 C CA . ALA A 1 85 ? 5.463 15.188 -10.299 1.00 48.56 85 ALA A CA 1
ATOM 645 C C . ALA A 1 85 ? 5.865 16.673 -10.126 1.00 48.56 85 ALA A C 1
ATOM 647 O O . ALA A 1 85 ? 6.444 17.243 -11.043 1.00 48.56 85 ALA A O 1
ATOM 648 N N . ASP A 1 86 ? 5.595 17.282 -8.967 1.00 45.19 86 ASP A N 1
ATOM 649 C CA . ASP A 1 86 ? 5.899 18.665 -8.544 1.00 45.19 86 ASP A CA 1
ATOM 650 C C . ASP A 1 86 ? 7.404 18.890 -8.283 1.00 45.19 86 ASP A C 1
ATOM 652 O O . ASP A 1 86 ? 7.856 19.998 -8.035 1.00 45.19 86 ASP A O 1
ATOM 656 N N . GLY A 1 87 ? 8.240 17.859 -8.433 1.00 47.47 87 GLY A N 1
ATOM 657 C CA . GLY A 1 87 ? 9.665 18.081 -8.678 1.00 47.47 87 GLY A CA 1
ATOM 658 C C . GLY A 1 87 ? 10.473 18.616 -7.492 1.00 47.47 87 GLY A C 1
ATOM 659 O O . GLY A 1 87 ? 11.383 19.414 -7.694 1.00 47.47 87 GLY A O 1
ATOM 660 N N . SER A 1 88 ? 10.220 18.144 -6.268 1.00 45.31 88 SER A N 1
ATOM 661 C CA . SER A 1 88 ? 11.305 18.057 -5.272 1.00 45.31 88 SER A CA 1
ATOM 662 C C . SER A 1 88 ? 12.026 16.710 -5.323 1.00 45.31 88 SER A C 1
ATOM 664 O O . SER A 1 88 ? 13.214 16.648 -5.016 1.00 45.31 88 SER A O 1
ATOM 666 N N . ASP A 1 89 ? 11.341 15.666 -5.797 1.00 46.47 89 ASP A N 1
ATOM 667 C CA . ASP A 1 89 ? 11.951 14.397 -6.147 1.00 46.47 89 ASP A CA 1
ATOM 668 C C . ASP A 1 89 ? 12.028 14.281 -7.672 1.00 46.47 89 ASP A C 1
ATOM 670 O O . ASP A 1 89 ? 11.160 13.724 -8.344 1.00 46.47 89 ASP A O 1
ATOM 674 N N . ASP A 1 90 ? 13.098 14.852 -8.217 1.00 48.38 90 ASP A N 1
ATOM 675 C CA . ASP A 1 90 ? 13.607 14.575 -9.556 1.00 48.38 90 ASP A CA 1
ATOM 676 C C . ASP A 1 90 ? 13.521 13.050 -9.829 1.00 48.38 90 ASP A C 1
ATOM 678 O O . ASP A 1 90 ? 13.601 12.240 -8.895 1.00 48.38 90 ASP A O 1
ATOM 682 N N . LEU A 1 91 ? 13.397 12.589 -11.078 1.00 53.72 91 LEU A N 1
ATOM 683 C CA . LEU A 1 91 ? 13.539 11.150 -11.394 1.00 53.72 91 LEU A CA 1
ATOM 684 C C . LEU A 1 91 ? 14.995 10.672 -11.173 1.00 53.72 91 LEU A C 1
ATOM 686 O O . LEU A 1 91 ? 15.490 9.778 -11.860 1.00 53.72 91 LEU A O 1
ATOM 690 N N . THR A 1 92 ? 15.703 11.278 -10.222 1.00 57.81 92 THR A N 1
ATOM 691 C CA . THR A 1 92 ? 17.011 10.889 -9.751 1.00 57.81 92 THR A CA 1
ATOM 692 C C . THR A 1 92 ? 16.918 9.516 -9.092 1.00 57.81 92 THR A C 1
ATOM 694 O O . THR A 1 92 ? 15.920 9.170 -8.447 1.00 57.81 92 THR A O 1
ATOM 697 N N . PRO A 1 93 ? 17.958 8.689 -9.255 1.00 60.28 93 PRO A N 1
ATOM 698 C CA . PRO A 1 93 ? 18.031 7.354 -8.660 1.00 60.28 93 PRO A CA 1
ATOM 699 C C . PRO A 1 93 ? 17.691 7.315 -7.163 1.00 60.28 93 PRO A C 1
ATOM 701 O O . PRO A 1 93 ? 17.069 6.367 -6.696 1.00 60.28 93 PRO A O 1
ATOM 704 N N . GLU A 1 94 ? 18.024 8.378 -6.434 1.00 66.88 94 GLU A N 1
ATOM 705 C CA . GLU A 1 94 ? 17.878 8.505 -4.981 1.00 66.88 94 GLU A CA 1
ATOM 706 C C . GLU A 1 94 ? 16.424 8.569 -4.488 1.00 66.88 94 GLU A C 1
ATOM 708 O O . GLU A 1 94 ? 16.152 8.280 -3.322 1.00 66.88 94 GLU A O 1
ATOM 713 N N . ASN A 1 95 ? 15.476 8.931 -5.354 1.00 68.94 95 ASN A N 1
ATOM 714 C CA . ASN A 1 95 ? 14.050 9.060 -5.014 1.00 68.94 95 ASN A CA 1
ATOM 715 C C . ASN A 1 95 ? 13.244 7.792 -5.317 1.00 68.94 95 ASN A C 1
ATOM 717 O O . ASN A 1 95 ? 12.091 7.632 -4.902 1.00 68.94 95 ASN A O 1
ATOM 721 N N . TRP A 1 96 ? 13.880 6.868 -6.029 1.00 76.50 96 TRP A N 1
ATOM 722 C CA . TRP A 1 96 ? 13.310 5.631 -6.539 1.00 76.50 96 TRP A CA 1
ATOM 723 C C . TRP A 1 96 ? 14.050 4.434 -5.946 1.00 76.50 96 TRP A C 1
ATOM 725 O O . TRP A 1 96 ? 14.476 3.529 -6.662 1.00 76.50 96 TRP A O 1
ATOM 735 N N . THR A 1 97 ? 14.204 4.453 -4.622 1.00 86.62 97 THR A N 1
ATOM 736 C CA . THR A 1 97 ? 14.604 3.286 -3.833 1.00 86.62 97 THR A CA 1
ATOM 737 C C . THR A 1 97 ? 13.369 2.573 -3.296 1.00 86.62 97 THR A C 1
ATOM 739 O O . THR A 1 97 ? 12.289 3.166 -3.181 1.00 86.62 97 THR A O 1
ATOM 742 N N . SER A 1 98 ? 13.538 1.308 -2.929 1.00 90.69 98 SER A N 1
ATOM 743 C CA . SER A 1 98 ? 12.477 0.486 -2.349 1.00 90.69 98 SER A CA 1
ATOM 744 C C . SER A 1 98 ? 11.871 1.114 -1.094 1.00 90.69 98 SER A C 1
ATOM 746 O O . SER A 1 98 ? 10.658 1.125 -0.926 1.00 90.69 98 SER A O 1
ATOM 748 N N . GLU A 1 99 ? 12.690 1.728 -0.243 1.00 91.00 99 GLU A N 1
ATOM 749 C CA . GLU A 1 99 ? 12.255 2.375 0.997 1.00 91.00 99 GLU A CA 1
ATOM 750 C C . GLU A 1 99 ? 11.381 3.600 0.729 1.00 91.00 99 GLU A C 1
ATOM 752 O O . GLU A 1 99 ? 10.332 3.761 1.350 1.00 91.00 99 GLU A O 1
ATOM 757 N N . ARG A 1 100 ? 11.777 4.459 -0.217 1.00 88.31 100 ARG A N 1
ATOM 758 C CA . ARG A 1 100 ? 11.026 5.689 -0.514 1.00 88.31 100 ARG A CA 1
ATOM 759 C C . ARG A 1 100 ? 9.720 5.387 -1.226 1.00 88.31 100 ARG A C 1
ATOM 761 O O . ARG A 1 100 ? 8.705 6.009 -0.928 1.00 88.31 100 ARG A O 1
ATOM 768 N N . VAL A 1 101 ? 9.728 4.417 -2.136 1.00 88.56 101 VAL A N 1
ATOM 769 C CA . VAL A 1 101 ? 8.506 3.960 -2.807 1.00 88.56 101 VAL A CA 1
ATOM 770 C C . VAL A 1 101 ? 7.560 3.319 -1.790 1.00 88.56 101 VAL A C 1
ATOM 772 O O . VAL A 1 101 ? 6.373 3.647 -1.783 1.00 88.56 101 VAL A O 1
ATOM 775 N N . ALA A 1 102 ? 8.076 2.474 -0.892 1.00 92.81 102 ALA A N 1
ATOM 776 C CA . ALA A 1 102 ? 7.281 1.868 0.171 1.00 92.81 102 ALA A CA 1
ATOM 777 C C . ALA A 1 102 ? 6.667 2.923 1.103 1.00 92.81 102 ALA A C 1
ATOM 779 O O . ALA A 1 102 ? 5.472 2.859 1.382 1.00 92.81 102 ALA A O 1
ATOM 780 N N . ASP A 1 103 ? 7.436 3.934 1.518 1.00 90.69 103 ASP A N 1
ATOM 781 C CA . ASP A 1 103 ? 6.946 5.046 2.343 1.00 90.69 103 ASP A CA 1
ATOM 782 C C . ASP A 1 103 ? 5.827 5.840 1.648 1.00 90.69 103 ASP A C 1
ATOM 784 O O . ASP A 1 103 ? 4.797 6.126 2.263 1.00 90.69 103 ASP A O 1
ATOM 788 N N . ARG A 1 104 ? 5.968 6.149 0.351 1.00 87.94 104 ARG A N 1
ATOM 789 C CA . ARG A 1 104 ? 4.911 6.839 -0.410 1.00 87.94 104 ARG A CA 1
ATOM 790 C C . ARG A 1 104 ? 3.634 6.003 -0.505 1.00 87.94 104 ARG A C 1
ATOM 792 O O . ARG A 1 104 ? 2.551 6.521 -0.214 1.00 87.94 104 ARG A O 1
ATOM 799 N N . ILE A 1 105 ? 3.759 4.715 -0.839 1.00 90.56 105 ILE A N 1
ATOM 800 C CA . ILE A 1 105 ? 2.630 3.774 -0.875 1.00 90.56 105 ILE A CA 1
ATOM 801 C C . ILE A 1 105 ? 1.967 3.701 0.500 1.00 90.56 105 ILE A C 1
ATOM 803 O O . ILE A 1 105 ? 0.741 3.789 0.595 1.00 90.56 105 ILE A O 1
ATOM 807 N N . LEU A 1 106 ? 2.753 3.573 1.569 1.00 92.75 106 LEU A N 1
ATOM 808 C CA . LEU A 1 106 ? 2.247 3.476 2.931 1.00 92.75 106 LEU A CA 1
ATOM 809 C C . LEU A 1 106 ? 1.483 4.742 3.325 1.00 92.75 106 LEU A C 1
ATOM 811 O O . LEU A 1 106 ? 0.335 4.639 3.749 1.00 92.75 106 LEU A O 1
ATOM 815 N N . LYS A 1 107 ? 2.064 5.932 3.122 1.00 89.50 107 LYS A N 1
ATOM 816 C CA . LYS A 1 107 ? 1.418 7.229 3.397 1.00 89.50 107 LYS A CA 1
ATOM 817 C C . LYS A 1 107 ? 0.106 7.390 2.642 1.00 89.50 107 LYS A C 1
ATOM 819 O O . LYS A 1 107 ? -0.890 7.821 3.228 1.00 89.50 107 LYS A O 1
ATOM 824 N N . PHE A 1 108 ? 0.089 7.023 1.360 1.00 87.62 108 PHE A N 1
ATOM 825 C CA . PHE A 1 108 ? -1.137 7.013 0.569 1.00 87.62 108 PHE A CA 1
ATOM 826 C C . PHE A 1 108 ? -2.171 6.070 1.186 1.00 87.62 108 PHE A C 1
ATOM 828 O O . PHE A 1 108 ? -3.290 6.494 1.468 1.00 87.62 108 PHE A O 1
ATOM 835 N N . THR A 1 109 ? -1.769 4.830 1.464 1.00 90.06 109 THR A N 1
ATOM 836 C CA . THR A 1 109 ? -2.616 3.765 2.007 1.00 90.06 109 THR A CA 1
ATOM 837 C C . THR A 1 109 ? -3.243 4.172 3.334 1.00 90.06 109 THR A C 1
ATOM 839 O O . THR A 1 109 ? -4.464 4.250 3.432 1.00 90.06 109 THR A O 1
ATOM 842 N N . ILE A 1 110 ? -2.441 4.507 4.348 1.00 90.69 110 ILE A N 1
ATOM 843 C CA . ILE A 1 110 ? -2.943 4.865 5.684 1.00 90.69 110 ILE A CA 1
ATOM 844 C C . ILE A 1 110 ? -3.780 6.148 5.656 1.00 90.69 110 ILE A C 1
ATOM 846 O O . ILE A 1 110 ? -4.743 6.280 6.411 1.00 90.69 110 ILE A O 1
ATOM 850 N N . GLY A 1 111 ? -3.476 7.076 4.741 1.00 88.19 111 GLY A N 1
ATOM 851 C CA . GLY A 1 111 ? -4.254 8.294 4.549 1.00 88.19 111 GLY A CA 1
ATOM 852 C C . GLY A 1 111 ? -5.692 8.029 4.092 1.00 88.19 111 GLY A C 1
ATOM 853 O O . GLY A 1 111 ? -6.547 8.910 4.223 1.00 88.19 111 GLY A O 1
ATOM 854 N N . LEU A 1 112 ? -5.989 6.850 3.542 1.00 88.44 112 LEU A N 1
ATOM 855 C CA . LEU A 1 112 ? -7.338 6.465 3.125 1.00 88.44 112 LEU A CA 1
ATOM 856 C C . LEU A 1 112 ? -8.190 5.959 4.290 1.00 88.44 112 LEU A C 1
ATOM 858 O O . LEU A 1 112 ? -9.397 5.822 4.118 1.00 88.44 112 LEU A O 1
ATOM 862 N N . PHE A 1 113 ? -7.613 5.728 5.471 1.00 90.62 113 PHE A N 1
ATOM 863 C CA . PHE A 1 113 ? -8.349 5.149 6.592 1.00 90.62 113 PHE A CA 1
ATOM 864 C C . PHE A 1 113 ? -9.540 6.006 7.032 1.00 90.62 113 PHE A C 1
ATOM 866 O O . PHE A 1 113 ? -10.640 5.486 7.185 1.00 90.62 113 PHE A O 1
ATOM 873 N N . GLU A 1 114 ? -9.359 7.320 7.181 1.00 87.19 114 GLU A N 1
ATOM 874 C CA . GLU A 1 114 ? -10.460 8.206 7.587 1.00 87.19 114 GLU A CA 1
ATOM 875 C C . GLU A 1 114 ? -11.569 8.254 6.527 1.00 87.19 114 GLU A C 1
ATOM 877 O O . GLU A 1 114 ? -12.747 8.297 6.868 1.00 87.19 114 GLU A O 1
ATOM 882 N N . LEU A 1 115 ? -11.212 8.149 5.240 1.00 84.38 115 LEU A N 1
ATOM 883 C CA . LEU A 1 115 ? -12.197 8.004 4.167 1.00 84.38 115 LEU A CA 1
ATOM 884 C C . LEU A 1 115 ? -12.946 6.675 4.292 1.00 84.38 115 LEU A C 1
ATOM 886 O O . LEU A 1 115 ? -14.172 6.659 4.278 1.00 84.38 115 LEU A O 1
ATOM 890 N N . TYR A 1 116 ? -12.221 5.577 4.500 1.00 87.25 116 TYR A N 1
ATOM 891 C CA . TYR A 1 116 ? -12.806 4.258 4.707 1.00 87.25 116 TYR A CA 1
ATOM 892 C C . TYR A 1 116 ? -13.762 4.224 5.906 1.00 87.25 116 TYR A C 1
ATOM 894 O O . TYR A 1 116 ? -14.825 3.620 5.816 1.00 87.25 116 TYR A O 1
ATOM 902 N N . LYS A 1 117 ? -13.449 4.921 7.007 1.00 86.69 117 LYS A N 1
ATOM 903 C CA . LYS A 1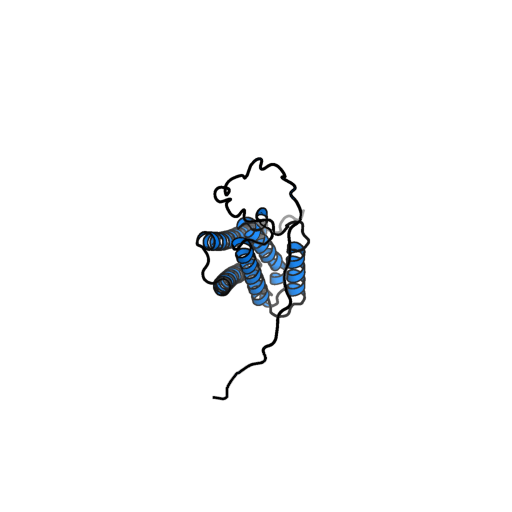 117 ? -14.350 5.037 8.167 1.00 86.69 117 LYS A CA 1
ATOM 904 C C . LYS A 1 117 ? -15.695 5.679 7.824 1.00 86.69 117 LYS A C 1
ATOM 906 O O . LYS A 1 117 ? -16.673 5.363 8.495 1.00 86.69 117 LYS A O 1
ATOM 911 N N . MET A 1 118 ? -15.740 6.558 6.825 1.00 82.94 118 MET A N 1
ATOM 912 C CA . MET A 1 118 ? -16.956 7.252 6.390 1.00 82.94 118 MET A CA 1
ATOM 913 C C . MET A 1 118 ? -17.807 6.432 5.406 1.00 82.94 118 MET A C 1
ATOM 915 O O . MET A 1 118 ? -18.929 6.835 5.103 1.00 82.94 118 MET A O 1
ATOM 919 N N . HIS A 1 119 ? -17.318 5.288 4.913 1.00 77.75 119 HIS A N 1
ATOM 920 C CA . HIS A 1 119 ? -18.095 4.430 4.019 1.00 77.75 119 HIS A CA 1
ATOM 921 C C . HIS A 1 119 ? -19.297 3.791 4.725 1.00 77.75 119 HIS A C 1
ATOM 923 O O . HIS A 1 119 ? -19.255 3.429 5.895 1.00 77.75 119 HIS A O 1
ATOM 929 N N . GLY A 1 120 ? -20.379 3.549 3.982 1.00 69.69 120 GLY A N 1
ATOM 930 C CA . GLY A 1 120 ? -21.564 2.881 4.535 1.00 69.69 120 GLY A CA 1
ATOM 931 C C . GLY A 1 120 ? -21.278 1.485 5.113 1.00 69.69 120 GLY A C 1
ATOM 932 O O . GLY A 1 120 ? -21.937 1.069 6.062 1.00 69.69 120 GLY A O 1
ATOM 933 N N . GLU A 1 121 ? -20.266 0.779 4.596 1.00 74.56 121 GLU A N 1
ATOM 934 C CA . GLU A 1 121 ? -19.881 -0.572 5.038 1.00 74.56 121 GLU A CA 1
ATOM 935 C C . GLU A 1 121 ? -19.243 -0.631 6.436 1.00 74.56 121 GLU A C 1
ATOM 937 O O . GLU A 1 121 ? -19.157 -1.712 7.035 1.00 74.56 121 GLU A O 1
ATOM 942 N N . THR A 1 122 ? -18.781 0.506 6.962 1.00 82.69 122 THR A N 1
ATOM 943 C CA . THR A 1 122 ? -18.228 0.625 8.318 1.00 82.69 122 THR A CA 1
ATOM 944 C C . THR A 1 122 ? -19.269 1.098 9.329 1.00 82.69 122 THR A C 1
ATOM 946 O O . THR A 1 122 ? -19.008 1.052 10.533 1.00 82.69 122 THR A O 1
ATOM 949 N N . ASN A 1 123 ? -20.459 1.504 8.874 1.00 81.69 123 ASN A N 1
ATOM 950 C CA . ASN A 1 123 ? -21.508 2.015 9.746 1.00 81.69 123 ASN A CA 1
ATOM 951 C C . ASN A 1 123 ? -21.955 0.956 10.770 1.00 81.69 123 ASN A C 1
ATOM 953 O O . ASN A 1 123 ? -22.230 -0.194 10.428 1.00 81.69 123 ASN A O 1
ATOM 957 N N . GLY A 1 124 ? -22.023 1.346 12.044 1.00 81.44 124 GLY A N 1
ATOM 958 C CA . GLY A 1 124 ? -22.392 0.458 13.152 1.00 81.44 124 GLY A CA 1
ATOM 959 C C . GLY A 1 124 ? -21.324 -0.567 13.562 1.00 81.44 124 GLY A C 1
ATOM 960 O O . GLY A 1 124 ? -21.575 -1.377 14.457 1.00 81.44 124 GLY A O 1
ATOM 961 N N . LEU A 1 125 ? -20.134 -0.557 12.951 1.00 89.31 125 LEU A N 1
ATOM 962 C CA . LEU A 1 125 ? -19.000 -1.360 13.411 1.00 89.31 125 LEU A CA 1
ATOM 963 C C . LEU A 1 125 ? -18.221 -0.622 14.508 1.00 89.31 125 LEU A C 1
ATOM 965 O O . LEU A 1 125 ? -18.135 0.601 14.513 1.00 89.31 125 LEU A O 1
ATOM 969 N N . SER A 1 126 ? -17.609 -1.378 15.423 1.00 89.88 126 SER A N 1
ATOM 970 C CA . SER A 1 126 ? -16.643 -0.809 16.367 1.00 89.88 126 SER A CA 1
ATOM 971 C C . SER A 1 126 ? -15.373 -0.369 15.641 1.00 89.88 126 SER A C 1
ATOM 973 O O . SER A 1 126 ? -14.982 -0.989 14.648 1.00 89.88 126 SER A O 1
ATOM 975 N N . ASP A 1 127 ? -14.679 0.636 16.177 1.00 89.06 127 ASP A N 1
ATOM 976 C CA . ASP A 1 127 ? -13.424 1.136 15.601 1.00 89.06 127 ASP A CA 1
ATOM 977 C C . ASP A 1 127 ? -12.379 0.022 15.401 1.00 89.06 127 ASP A C 1
ATOM 979 O O . ASP A 1 127 ? -11.699 -0.007 14.378 1.00 89.06 127 ASP A O 1
ATOM 983 N N . GLU A 1 128 ? -12.300 -0.954 16.314 1.00 90.69 128 GLU A N 1
ATOM 984 C CA . GLU A 1 128 ? -11.414 -2.120 16.174 1.00 90.69 128 GLU A CA 1
ATOM 985 C C . GLU A 1 128 ? -11.781 -2.987 14.957 1.00 90.69 128 GLU A C 1
ATOM 987 O O . GLU A 1 128 ? -10.910 -3.414 14.194 1.00 90.69 128 GLU A O 1
ATOM 992 N N . LYS A 1 129 ? -13.079 -3.229 14.729 1.00 92.31 129 LYS A N 1
ATOM 993 C CA . LYS A 1 129 ? -13.547 -3.996 13.567 1.00 92.31 129 LYS A CA 1
ATOM 994 C C . LYS A 1 129 ? -13.309 -3.236 12.268 1.00 92.31 129 LYS A C 1
ATOM 996 O O . LYS A 1 129 ? -12.927 -3.862 11.280 1.00 92.31 129 LYS A O 1
ATOM 1001 N N . VAL A 1 130 ? -13.514 -1.919 12.264 1.00 93.31 130 VAL A N 1
ATOM 1002 C CA . VAL A 1 130 ? -13.231 -1.063 11.103 1.00 93.31 130 VAL A CA 1
ATOM 1003 C C . VAL A 1 130 ? -11.740 -1.087 10.777 1.00 93.31 130 VAL A C 1
ATOM 1005 O O . VAL A 1 130 ? -11.374 -1.344 9.633 1.00 93.31 130 VAL A O 1
ATOM 1008 N N . LEU A 1 131 ? -10.879 -0.921 11.782 1.00 94.44 131 LEU A N 1
ATOM 1009 C CA . LEU A 1 131 ? -9.427 -0.979 11.630 1.00 94.44 131 LEU A CA 1
ATOM 1010 C C . LEU A 1 131 ? -8.961 -2.336 11.079 1.00 94.44 131 LEU A C 1
ATOM 1012 O O . LEU A 1 131 ? -8.182 -2.385 10.129 1.00 94.44 131 LEU A O 1
ATOM 1016 N N . LYS A 1 132 ? -9.480 -3.443 11.624 1.00 95.19 132 LYS A N 1
ATOM 1017 C CA . LYS A 1 132 ? -9.154 -4.795 11.148 1.00 95.19 132 LYS A CA 1
ATOM 1018 C C . LYS A 1 132 ? -9.608 -5.031 9.709 1.00 95.19 132 LYS A C 1
ATOM 1020 O O . LYS A 1 132 ? -8.855 -5.600 8.923 1.00 95.19 132 LYS A O 1
ATOM 1025 N N . LYS A 1 133 ? -10.822 -4.603 9.349 1.00 93.88 133 LYS A N 1
ATOM 1026 C CA . LYS A 1 133 ? -11.314 -4.715 7.969 1.00 93.88 133 LYS A CA 1
ATOM 1027 C C . LYS A 1 133 ? -10.479 -3.883 7.001 1.00 93.88 133 LYS A C 1
ATOM 1029 O O . LYS A 1 133 ? -10.150 -4.375 5.927 1.00 93.88 133 LYS A O 1
ATOM 1034 N N . PHE A 1 134 ? -10.105 -2.670 7.400 1.00 94.56 134 PHE A N 1
ATOM 1035 C CA . PHE A 1 134 ? -9.242 -1.817 6.597 1.00 94.56 134 PHE A CA 1
ATOM 1036 C C . PHE A 1 134 ? -7.888 -2.477 6.341 1.00 94.56 134 PHE A C 1
ATOM 1038 O O . PHE A 1 134 ? -7.493 -2.568 5.186 1.00 94.56 134 PHE A O 1
ATOM 1045 N N . LYS A 1 135 ? -7.232 -3.015 7.383 1.00 95.81 135 LYS A N 1
ATOM 1046 C CA . LYS A 1 135 ? -5.966 -3.758 7.256 1.00 95.81 135 LYS A CA 1
ATOM 1047 C C . LYS A 1 135 ? -6.060 -4.850 6.186 1.00 95.81 135 LYS A C 1
ATOM 1049 O O . LYS A 1 135 ? -5.282 -4.852 5.242 1.00 95.81 135 LYS A O 1
ATOM 1054 N N . VAL A 1 136 ? -7.063 -5.722 6.293 1.00 95.31 136 VAL A N 1
ATOM 1055 C CA . VAL A 1 136 ? -7.266 -6.827 5.340 1.00 95.31 136 VAL A CA 1
ATOM 1056 C C . VAL A 1 136 ? -7.485 -6.312 3.912 1.00 95.31 136 VAL A C 1
ATOM 1058 O O . VAL A 1 136 ? -6.952 -6.879 2.959 1.00 95.31 136 VAL A O 1
ATOM 1061 N N . LEU A 1 137 ? -8.260 -5.234 3.752 1.00 93.69 137 LEU A N 1
ATOM 1062 C CA . LEU A 1 137 ? -8.513 -4.624 2.447 1.00 93.69 137 LEU A CA 1
ATOM 1063 C C . LEU A 1 137 ? -7.227 -4.072 1.828 1.00 93.69 137 LEU A C 1
ATOM 1065 O O . LEU A 1 137 ? -6.978 -4.306 0.641 1.00 93.69 137 LEU A O 1
ATOM 1069 N N . VAL A 1 138 ? -6.421 -3.345 2.605 1.00 94.19 138 VAL A N 1
ATOM 1070 C CA . VAL A 1 138 ? -5.198 -2.727 2.086 1.00 94.19 138 VAL A CA 1
ATOM 1071 C C . VAL A 1 138 ? -4.123 -3.764 1.786 1.00 94.19 138 VAL A C 1
ATOM 1073 O O . VAL A 1 138 ? -3.548 -3.694 0.707 1.00 94.19 138 VAL A O 1
ATOM 1076 N N . GLU A 1 139 ? -3.934 -4.781 2.634 1.00 95.69 139 GLU A N 1
ATOM 1077 C CA . GLU A 1 139 ? -3.000 -5.889 2.369 1.00 95.69 139 GLU A CA 1
ATOM 1078 C C . GLU A 1 139 ? -3.366 -6.610 1.069 1.00 95.69 139 GLU A C 1
ATOM 1080 O O . GLU A 1 139 ? -2.539 -6.745 0.171 1.00 95.69 139 GLU A O 1
ATOM 1085 N N . SER A 1 140 ? -4.648 -6.956 0.898 1.00 95.38 140 SER A N 1
ATOM 1086 C CA . SER A 1 140 ? -5.118 -7.583 -0.340 1.00 95.38 140 SER A CA 1
ATOM 1087 C C . SER A 1 140 ? -4.938 -6.681 -1.567 1.00 95.38 140 SER A C 1
ATOM 1089 O O . SER A 1 140 ? -4.705 -7.174 -2.670 1.00 95.38 140 SER A O 1
ATOM 1091 N N . SER A 1 141 ? -5.067 -5.364 -1.407 1.00 93.25 141 SER A N 1
ATOM 1092 C CA . SER A 1 141 ? -4.878 -4.406 -2.502 1.00 93.25 141 SER A CA 1
ATOM 1093 C C . SER A 1 141 ? -3.406 -4.256 -2.883 1.00 93.25 141 SER A C 1
ATOM 1095 O O . SER A 1 141 ? -3.099 -4.188 -4.072 1.00 93.25 141 SER A O 1
ATOM 1097 N N . VAL A 1 142 ? -2.503 -4.257 -1.901 1.00 94.75 142 VAL A N 1
ATOM 1098 C CA . VAL A 1 142 ? -1.049 -4.260 -2.113 1.00 94.75 142 VAL A CA 1
ATOM 1099 C C . VAL A 1 142 ? -0.631 -5.517 -2.871 1.00 94.75 142 VAL A C 1
ATOM 1101 O O . VAL A 1 142 ? 0.001 -5.398 -3.919 1.00 94.75 142 VAL A O 1
ATOM 1104 N N . ASP A 1 143 ? -1.082 -6.698 -2.438 1.00 96.50 143 ASP A N 1
ATOM 1105 C CA . ASP A 1 143 ? -0.776 -7.971 -3.108 1.00 96.50 143 ASP A CA 1
ATOM 1106 C C . ASP A 1 143 ? -1.278 -7.999 -4.558 1.00 96.50 143 ASP A C 1
ATOM 1108 O O . ASP A 1 143 ? -0.575 -8.425 -5.480 1.00 96.50 143 ASP A O 1
ATOM 1112 N N . LYS A 1 144 ? -2.498 -7.496 -4.791 1.00 94.88 144 LYS A N 1
ATOM 1113 C CA . LYS A 1 144 ? -3.060 -7.363 -6.143 1.00 94.88 144 LYS A CA 1
ATOM 1114 C C . LYS A 1 144 ? -2.240 -6.407 -7.001 1.00 94.88 144 LYS A C 1
ATOM 1116 O O . LYS A 1 144 ? -1.947 -6.737 -8.148 1.00 94.88 144 LYS A O 1
ATOM 1121 N N . GLY A 1 145 ? -1.869 -5.246 -6.462 1.00 91.19 145 GLY A N 1
ATOM 1122 C CA . GLY A 1 145 ? -1.048 -4.265 -7.164 1.00 91.19 145 GLY A CA 1
ATOM 1123 C C . GLY A 1 145 ? 0.335 -4.816 -7.511 1.00 91.19 145 GLY A C 1
ATOM 1124 O O . GLY A 1 145 ? 0.795 -4.653 -8.639 1.00 91.19 145 GLY A O 1
ATOM 1125 N N . TYR A 1 146 ? 0.958 -5.550 -6.589 1.00 94.12 146 TYR A N 1
ATOM 1126 C CA . TYR A 1 146 ? 2.225 -6.241 -6.823 1.00 94.12 146 TYR A CA 1
ATOM 1127 C C . TYR A 1 146 ? 2.106 -7.270 -7.955 1.00 94.12 146 TYR A C 1
ATOM 1129 O O . TYR A 1 146 ? 2.876 -7.236 -8.916 1.00 94.12 146 TYR A O 1
ATOM 1137 N N . SER A 1 147 ? 1.089 -8.134 -7.903 1.00 94.50 147 SER A N 1
ATOM 1138 C CA . SER A 1 147 ? 0.843 -9.137 -8.945 1.00 94.50 147 SER A CA 1
ATOM 1139 C C . SER A 1 147 ? 0.595 -8.502 -10.320 1.00 94.50 147 SER A C 1
ATOM 1141 O O . SER A 1 147 ? 1.175 -8.935 -11.317 1.00 94.50 147 SER A O 1
ATOM 1143 N N . GLN A 1 148 ? -0.200 -7.429 -10.381 1.00 89.69 148 GLN A N 1
ATOM 1144 C CA . GLN A 1 148 ? -0.441 -6.672 -11.614 1.00 89.69 148 GLN A CA 1
ATOM 1145 C C . GLN A 1 148 ? 0.836 -6.021 -12.148 1.00 89.69 148 GLN A C 1
ATOM 1147 O O . GLN A 1 148 ? 1.093 -6.072 -13.350 1.00 89.69 148 GLN A O 1
ATOM 1152 N N . ALA A 1 149 ? 1.658 -5.447 -11.270 1.00 87.88 149 ALA A N 1
ATOM 1153 C CA . ALA A 1 149 ? 2.928 -4.851 -11.656 1.00 87.88 149 ALA A CA 1
ATOM 1154 C C . ALA A 1 149 ? 3.872 -5.895 -12.253 1.00 87.88 149 ALA A C 1
ATOM 1156 O O . ALA A 1 149 ? 4.422 -5.667 -13.327 1.00 87.88 149 ALA A O 1
ATOM 1157 N N . ARG A 1 150 ? 3.997 -7.068 -11.622 1.00 90.38 150 ARG A N 1
ATOM 1158 C CA . ARG A 1 150 ? 4.796 -8.189 -12.141 1.00 90.38 150 ARG A CA 1
ATOM 1159 C C . ARG A 1 150 ? 4.283 -8.676 -13.493 1.00 90.38 150 ARG A C 1
ATOM 1161 O O . ARG A 1 150 ? 5.085 -8.893 -14.392 1.00 90.38 150 ARG A O 1
ATOM 1168 N N . ALA A 1 151 ? 2.967 -8.769 -13.673 1.00 90.81 151 ALA A N 1
ATOM 1169 C CA . ALA A 1 151 ? 2.375 -9.151 -14.954 1.00 90.81 151 ALA A CA 1
ATOM 1170 C C . ALA A 1 151 ? 2.660 -8.134 -16.077 1.00 90.81 151 ALA A C 1
ATOM 1172 O O . ALA A 1 151 ? 2.894 -8.533 -17.214 1.00 90.81 151 ALA A O 1
ATOM 1173 N N . ILE A 1 152 ? 2.659 -6.831 -15.768 1.00 84.12 152 ILE A N 1
ATOM 1174 C CA . ILE A 1 152 ? 2.977 -5.762 -16.732 1.00 84.12 152 ILE A CA 1
ATOM 1175 C C . ILE A 1 152 ? 4.471 -5.731 -17.059 1.00 84.12 152 ILE A C 1
ATOM 1177 O O . ILE A 1 152 ? 4.849 -5.514 -18.208 1.00 84.12 152 ILE A O 1
ATOM 1181 N N . LEU A 1 153 ? 5.315 -5.897 -16.042 1.00 84.81 153 LEU A N 1
ATOM 1182 C CA . LEU A 1 153 ? 6.766 -5.800 -16.169 1.00 84.81 153 LEU A CA 1
ATOM 1183 C C . LEU A 1 153 ? 7.386 -7.052 -16.797 1.00 84.81 153 LEU A C 1
ATOM 1185 O O . LEU A 1 153 ? 8.448 -6.946 -17.406 1.00 84.81 153 LEU A O 1
ATOM 1189 N N . GLY A 1 154 ? 6.718 -8.202 -16.685 1.00 89.12 154 GLY A N 1
ATOM 1190 C CA . GLY A 1 154 ? 7.208 -9.473 -17.202 1.00 89.12 154 GLY A CA 1
ATOM 1191 C C . GLY A 1 154 ? 8.497 -9.915 -16.510 1.00 89.12 154 GLY A C 1
ATOM 1192 O O . GLY A 1 154 ? 8.684 -9.698 -15.308 1.00 89.12 154 GLY A O 1
ATOM 1193 N N . ASP A 1 155 ? 9.385 -10.540 -17.281 1.00 90.12 155 ASP A N 1
ATOM 1194 C CA . ASP A 1 155 ? 10.685 -10.983 -16.788 1.00 90.12 155 ASP A CA 1
ATOM 1195 C C . ASP A 1 155 ? 11.594 -9.782 -16.510 1.00 90.12 155 ASP A C 1
ATOM 1197 O O . ASP A 1 155 ? 11.922 -8.985 -17.393 1.00 90.12 155 ASP A O 1
ATOM 1201 N N . LEU A 1 156 ? 12.013 -9.667 -15.253 1.00 87.12 156 LEU A N 1
ATOM 1202 C CA . LEU A 1 156 ? 12.892 -8.612 -14.766 1.00 87.12 156 LEU A CA 1
ATOM 1203 C C . LEU A 1 156 ? 14.270 -9.189 -14.425 1.00 87.12 156 LEU A C 1
ATOM 1205 O O . LEU A 1 156 ? 14.349 -10.329 -13.963 1.00 87.12 156 LEU A O 1
ATOM 1209 N N . PRO A 1 157 ? 15.353 -8.401 -14.567 1.00 90.12 157 PRO A N 1
ATOM 1210 C CA . PRO A 1 157 ? 16.635 -8.745 -13.964 1.00 90.12 157 PRO A CA 1
ATOM 1211 C C . PRO A 1 157 ? 16.474 -9.012 -12.462 1.00 90.12 157 PRO A C 1
ATOM 1213 O O . PRO A 1 157 ? 15.693 -8.328 -11.798 1.00 90.12 157 PRO A O 1
ATOM 1216 N N . GLU A 1 158 ? 17.236 -9.966 -11.925 1.00 90.31 158 GLU A N 1
ATOM 1217 C CA . GLU A 1 158 ? 17.144 -10.395 -10.520 1.00 90.31 158 GLU A CA 1
ATOM 1218 C C . GLU A 1 158 ? 17.248 -9.219 -9.539 1.00 90.31 158 G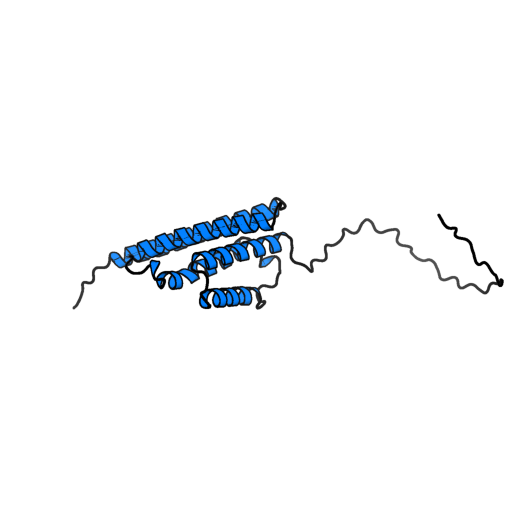LU A C 1
ATOM 1220 O O . GLU A 1 158 ? 16.420 -9.090 -8.642 1.00 90.31 158 GLU A O 1
ATOM 1225 N N . GLU A 1 159 ? 18.188 -8.301 -9.772 1.00 89.06 159 GLU A N 1
ATOM 1226 C CA . GLU A 1 159 ? 18.356 -7.091 -8.961 1.00 89.06 159 GLU A CA 1
ATOM 1227 C C . GLU A 1 159 ? 17.088 -6.221 -8.942 1.00 89.06 159 GLU A C 1
ATOM 1229 O O . GLU A 1 159 ? 16.676 -5.732 -7.892 1.00 89.06 159 GLU A O 1
ATOM 1234 N N . VAL A 1 160 ? 16.424 -6.060 -10.090 1.00 87.56 160 VAL A N 1
ATOM 1235 C CA . VAL A 1 160 ? 15.192 -5.266 -10.196 1.00 87.56 160 VAL A CA 1
ATOM 1236 C C . VAL A 1 160 ? 14.030 -5.981 -9.509 1.00 87.56 160 VAL A C 1
ATOM 1238 O O . VAL A 1 160 ? 13.254 -5.340 -8.802 1.00 87.56 160 VAL A O 1
ATOM 1241 N N . SER A 1 161 ? 13.921 -7.302 -9.689 1.00 90.00 161 SER A N 1
ATOM 1242 C CA . SER A 1 161 ? 12.918 -8.118 -8.996 1.00 90.00 161 SER A CA 1
ATOM 1243 C C . SER A 1 161 ? 13.085 -8.014 -7.481 1.00 90.00 161 SER A C 1
ATOM 1245 O O . SER A 1 161 ? 12.113 -7.736 -6.791 1.00 90.00 161 SER A O 1
ATOM 1247 N N . SER A 1 162 ? 14.315 -8.137 -6.975 1.00 92.69 162 SER A N 1
ATOM 1248 C CA . SER A 1 162 ? 14.607 -8.060 -5.542 1.00 92.69 162 SER A CA 1
ATOM 1249 C C . SER A 1 162 ? 14.222 -6.708 -4.938 1.00 92.69 162 SER A C 1
ATOM 1251 O O . SER A 1 162 ? 13.690 -6.662 -3.832 1.00 92.69 162 SER A O 1
ATOM 1253 N N . GLN A 1 163 ? 14.421 -5.603 -5.663 1.00 91.75 163 GLN A N 1
ATOM 1254 C CA . GLN A 1 163 ? 13.978 -4.284 -5.198 1.00 91.75 163 GLN A CA 1
ATOM 1255 C C . GLN A 1 163 ? 12.446 -4.180 -5.144 1.00 91.75 163 GLN A C 1
ATOM 1257 O O . GLN A 1 163 ? 11.892 -3.628 -4.194 1.00 91.75 163 GLN A O 1
ATOM 1262 N N . LEU A 1 164 ? 11.731 -4.748 -6.119 1.00 92.00 164 LEU A N 1
ATOM 1263 C CA . LEU A 1 164 ? 10.266 -4.809 -6.073 1.00 92.00 164 LEU A CA 1
ATOM 1264 C C . LEU A 1 164 ? 9.770 -5.627 -4.877 1.00 92.00 164 LEU A C 1
ATOM 1266 O O . LEU A 1 164 ? 8.879 -5.174 -4.160 1.00 92.00 164 LEU A O 1
ATOM 1270 N N . ASP A 1 165 ? 10.376 -6.789 -4.650 1.00 95.25 165 ASP A N 1
ATOM 1271 C CA . ASP A 1 165 ? 10.034 -7.695 -3.552 1.00 95.25 165 ASP A CA 1
ATOM 1272 C C . ASP A 1 165 ? 10.273 -7.008 -2.204 1.00 95.25 165 ASP A C 1
ATOM 1274 O O . ASP A 1 165 ? 9.367 -6.923 -1.377 1.00 95.25 165 ASP A O 1
ATOM 1278 N N . LYS A 1 166 ? 11.439 -6.373 -2.042 1.00 96.62 166 LYS A N 1
ATOM 1279 C CA . LYS A 1 166 ? 11.768 -5.562 -0.865 1.00 96.62 166 LYS A CA 1
ATOM 1280 C C . LYS A 1 166 ? 10.764 -4.433 -0.644 1.00 96.62 166 LYS A C 1
ATOM 1282 O O . LYS A 1 166 ? 10.364 -4.168 0.485 1.00 96.62 166 LYS A O 1
ATOM 1287 N N . THR A 1 167 ? 10.341 -3.751 -1.709 1.00 94.69 167 THR A N 1
ATOM 1288 C CA . THR A 1 167 ? 9.332 -2.686 -1.600 1.00 94.69 167 THR A CA 1
ATOM 1289 C C . THR A 1 167 ? 8.006 -3.249 -1.088 1.00 94.69 167 THR A C 1
ATOM 1291 O O . THR A 1 167 ? 7.371 -2.637 -0.235 1.00 94.69 167 THR A O 1
ATOM 1294 N N . MET A 1 168 ? 7.581 -4.414 -1.583 1.00 96.44 168 MET A N 1
ATOM 1295 C CA . MET A 1 168 ? 6.367 -5.091 -1.120 1.00 96.44 168 MET A CA 1
ATOM 1296 C C . MET A 1 168 ? 6.458 -5.478 0.360 1.00 96.44 168 MET A C 1
ATOM 1298 O O . MET A 1 168 ? 5.529 -5.197 1.117 1.00 96.44 168 MET A O 1
ATOM 1302 N N . GLU A 1 169 ? 7.578 -6.065 0.780 1.00 97.69 169 GLU A N 1
ATOM 1303 C CA . GLU A 1 169 ? 7.830 -6.436 2.176 1.00 97.69 169 GLU A CA 1
ATOM 1304 C C . GLU A 1 169 ? 7.754 -5.221 3.109 1.00 97.69 169 GLU A C 1
ATOM 1306 O O . GLU A 1 169 ? 7.022 -5.253 4.098 1.00 97.69 169 GLU A O 1
ATOM 1311 N N . LEU A 1 170 ? 8.424 -4.120 2.752 1.00 97.94 170 LEU A N 1
ATOM 1312 C CA . LEU A 1 170 ? 8.419 -2.881 3.535 1.00 97.94 170 LEU A CA 1
ATOM 1313 C C . LEU A 1 170 ? 7.020 -2.260 3.653 1.00 97.94 170 LEU A C 1
ATOM 1315 O O . LEU A 1 170 ? 6.663 -1.726 4.703 1.00 97.94 170 LEU A O 1
ATOM 1319 N N . VAL A 1 171 ? 6.205 -2.333 2.595 1.00 96.69 171 VAL A N 1
ATOM 1320 C CA . VAL A 1 171 ? 4.812 -1.858 2.645 1.00 96.69 171 VAL A CA 1
ATOM 1321 C C . VAL A 1 171 ? 3.991 -2.697 3.626 1.00 96.69 171 VAL A C 1
ATOM 1323 O O . VAL A 1 171 ? 3.271 -2.130 4.450 1.00 96.69 171 VAL A O 1
ATOM 1326 N N . HIS A 1 172 ? 4.108 -4.026 3.577 1.00 97.25 172 HIS A N 1
ATOM 1327 C CA . HIS A 1 172 ? 3.408 -4.926 4.503 1.00 97.25 172 HIS A CA 1
ATOM 1328 C C . HIS A 1 172 ? 3.848 -4.726 5.952 1.00 97.25 172 HIS A C 1
ATOM 1330 O O . HIS A 1 172 ? 3.006 -4.653 6.850 1.00 97.25 172 HIS A O 1
ATOM 1336 N N . GLU A 1 173 ? 5.150 -4.583 6.193 1.00 97.94 173 GLU A N 1
ATOM 1337 C CA . GLU A 1 173 ? 5.689 -4.261 7.515 1.00 97.94 173 GLU A CA 1
ATOM 1338 C C . GLU A 1 173 ? 5.105 -2.943 8.038 1.00 97.94 173 GLU A C 1
ATOM 1340 O O . GLU A 1 173 ? 4.547 -2.905 9.137 1.00 97.94 173 GLU A O 1
ATOM 1345 N N . GLY A 1 174 ? 5.129 -1.885 7.224 1.00 97.19 174 GLY A N 1
ATOM 1346 C CA . GLY A 1 174 ? 4.568 -0.586 7.587 1.00 97.19 174 GLY A CA 1
ATOM 1347 C C . GLY A 1 174 ? 3.070 -0.632 7.905 1.00 97.19 174 GLY A C 1
ATOM 1348 O O . GLY A 1 174 ? 2.620 0.006 8.860 1.00 97.19 174 GLY A O 1
ATOM 1349 N N . ILE A 1 175 ? 2.289 -1.416 7.154 1.00 97.19 175 ILE A N 1
ATOM 1350 C CA . ILE A 1 175 ? 0.858 -1.632 7.422 1.00 97.19 175 ILE A CA 1
ATOM 1351 C C . ILE A 1 175 ? 0.654 -2.332 8.771 1.00 97.19 175 ILE A C 1
ATOM 1353 O O . ILE A 1 175 ? -0.233 -1.939 9.535 1.00 97.19 175 ILE A O 1
ATOM 1357 N N . ASN A 1 176 ? 1.464 -3.349 9.079 1.00 97.44 176 ASN A N 1
ATOM 1358 C CA . ASN A 1 176 ? 1.387 -4.078 10.344 1.00 97.44 176 ASN A CA 1
ATOM 1359 C C . ASN A 1 176 ? 1.721 -3.177 11.535 1.00 97.44 176 ASN A C 1
ATOM 1361 O O . ASN A 1 176 ? 0.923 -3.104 12.469 1.00 97.44 176 ASN A O 1
ATOM 1365 N N . VAL A 1 177 ? 2.828 -2.432 11.465 1.00 97.75 177 VAL A N 1
ATOM 1366 C CA . VAL A 1 177 ? 3.227 -1.477 12.511 1.00 97.75 177 VAL A CA 1
ATOM 1367 C C . VAL A 1 177 ? 2.120 -0.450 12.752 1.00 97.75 177 VAL A C 1
ATOM 1369 O O . VAL A 1 177 ? 1.661 -0.276 13.882 1.00 97.75 177 VAL A O 1
ATOM 1372 N N . TRP A 1 178 ? 1.610 0.177 11.687 1.00 96.69 178 TRP A N 1
ATOM 1373 C CA . TRP A 1 178 ? 0.521 1.149 11.793 1.00 96.69 178 TRP A CA 1
ATOM 1374 C C . TRP A 1 178 ? -0.738 0.553 12.445 1.00 96.69 178 TRP A C 1
ATOM 1376 O O . TRP A 1 178 ? -1.368 1.185 13.302 1.00 96.69 178 TRP A O 1
ATOM 1386 N N . TYR A 1 179 ? -1.104 -0.674 12.066 1.00 96.62 179 TYR A N 1
ATOM 1387 C CA . TYR A 1 179 ? -2.247 -1.376 12.641 1.00 96.62 179 TYR A CA 1
ATOM 1388 C C . TYR A 1 179 ? -2.059 -1.646 14.137 1.00 96.62 179 TYR A C 1
ATOM 1390 O O . TYR A 1 179 ? -2.976 -1.389 14.920 1.00 96.62 179 TYR A O 1
ATOM 1398 N N . GLU A 1 180 ? -0.894 -2.147 14.546 1.00 96.75 180 GLU A N 1
ATOM 1399 C CA . GLU A 1 180 ? -0.589 -2.470 15.942 1.00 96.75 180 GLU A CA 1
ATOM 1400 C C . GLU A 1 180 ? -0.620 -1.230 16.835 1.00 96.75 180 GLU A C 1
ATOM 1402 O O . GLU A 1 180 ? -1.260 -1.245 17.894 1.00 96.75 180 GLU A O 1
ATOM 1407 N N . GLU A 1 181 ? -0.014 -0.130 16.386 1.00 95.56 181 GLU A N 1
ATOM 1408 C CA . GLU A 1 181 ? -0.044 1.148 17.095 1.00 95.56 181 GLU A CA 1
ATOM 1409 C C . GLU A 1 181 ? -1.476 1.664 17.273 1.00 95.56 181 GLU A C 1
ATOM 1411 O O . GLU A 1 181 ? -1.872 2.085 18.365 1.00 95.56 181 GLU A O 1
ATOM 1416 N N . ARG A 1 182 ? -2.281 1.636 16.205 1.00 94.00 182 ARG A N 1
ATOM 1417 C CA . ARG A 1 182 ? -3.662 2.134 16.237 1.00 94.00 182 ARG A CA 1
ATOM 1418 C C . ARG A 1 182 ? -4.561 1.233 17.083 1.00 94.00 182 ARG A C 1
ATOM 1420 O O . ARG A 1 182 ? -5.355 1.744 17.867 1.00 94.00 182 ARG A O 1
ATOM 1427 N N . SER A 1 183 ? -4.402 -0.084 16.976 1.00 93.06 183 SER A N 1
ATOM 1428 C CA . SER A 1 183 ? -5.105 -1.074 17.799 1.00 93.06 183 SER A CA 1
ATOM 1429 C C . SER A 1 183 ? -4.783 -0.890 19.285 1.00 93.06 183 SER A C 1
ATOM 1431 O O . SER A 1 183 ? -5.688 -0.903 20.117 1.00 93.06 183 SER A O 1
ATOM 1433 N N . SER A 1 184 ? -3.514 -0.660 19.631 1.00 93.81 184 SER A N 1
ATOM 1434 C CA . SER A 1 184 ? -3.096 -0.420 21.019 1.00 93.81 184 SER A CA 1
ATOM 1435 C C . SER A 1 184 ? -3.718 0.859 21.585 1.00 93.81 184 SER A C 1
ATOM 1437 O O . SER A 1 184 ? -4.297 0.829 22.669 1.00 93.81 184 SER A O 1
ATOM 1439 N N . LYS A 1 185 ? -3.719 1.950 20.807 1.00 91.19 185 LYS A N 1
ATOM 1440 C CA . LYS A 1 185 ? -4.366 3.221 21.186 1.00 91.19 185 LYS A CA 1
ATOM 1441 C C . LYS A 1 185 ? -5.874 3.080 21.415 1.00 91.19 185 LYS A C 1
ATOM 1443 O O . LYS A 1 185 ? -6.410 3.710 22.322 1.00 91.19 185 LYS A O 1
ATOM 1448 N N . LEU A 1 186 ? -6.562 2.263 20.612 1.00 88.75 186 LEU A N 1
ATOM 1449 C CA . LEU A 1 186 ? -7.995 1.992 20.793 1.00 88.75 186 LEU A CA 1
ATOM 1450 C C . LEU A 1 186 ? -8.273 1.215 22.086 1.00 88.75 186 LEU A C 1
ATOM 1452 O O . LEU A 1 186 ? -9.251 1.496 22.775 1.00 88.75 186 LEU A O 1
ATOM 1456 N N . LYS A 1 187 ? -7.402 0.263 22.437 1.00 86.19 187 LYS A N 1
ATOM 1457 C CA . LYS A 1 187 ? -7.518 -0.509 23.682 1.00 86.19 187 LYS A CA 1
ATOM 1458 C C . LYS A 1 187 ? -7.271 0.357 24.914 1.00 86.19 187 LYS A C 1
ATOM 1460 O O . LYS A 1 187 ? -8.012 0.239 25.879 1.00 86.19 187 LYS A O 1
ATOM 1465 N N . GLU A 1 188 ? -6.282 1.245 24.874 1.00 81.69 188 GLU A N 1
ATOM 1466 C CA . GLU A 1 188 ? -5.969 2.153 25.986 1.00 81.69 188 GLU A CA 1
ATOM 1467 C C . GLU A 1 188 ? -7.114 3.139 26.274 1.00 81.69 188 GLU A C 1
ATOM 1469 O O . GLU A 1 188 ? -7.501 3.325 27.426 1.00 81.69 188 GLU A O 1
ATOM 1474 N N . GLN A 1 189 ? -7.742 3.692 25.232 1.00 72.00 189 GLN A N 1
ATOM 1475 C CA . GLN A 1 189 ? -8.906 4.578 25.378 1.00 72.00 189 GLN A CA 1
ATOM 1476 C C . GLN A 1 189 ? -10.145 3.869 25.941 1.00 72.00 189 GLN A C 1
ATOM 1478 O O . GLN A 1 189 ? -10.961 4.504 26.602 1.00 72.00 189 GLN A O 1
ATOM 1483 N N . ALA A 1 190 ? -10.278 2.557 25.733 1.00 67.75 190 ALA A N 1
ATOM 1484 C CA . ALA A 1 190 ? -11.358 1.763 26.316 1.00 67.75 190 ALA A CA 1
ATOM 1485 C C . ALA A 1 190 ? -11.154 1.451 27.816 1.00 67.75 190 ALA A C 1
ATOM 1487 O O . ALA A 1 190 ? -12.089 0.990 28.469 1.00 67.75 190 ALA A O 1
ATOM 1488 N N . VAL A 1 191 ? -9.952 1.679 28.364 1.00 64.44 191 VAL A N 1
ATOM 1489 C CA . VAL A 1 191 ? -9.575 1.328 29.748 1.00 64.44 191 VAL A CA 1
ATOM 1490 C C . VAL A 1 191 ? -9.699 2.512 30.718 1.00 64.44 191 VAL A C 1
ATOM 1492 O O . VAL A 1 191 ? -9.692 2.291 31.926 1.00 64.44 191 VAL A O 1
ATOM 1495 N N . ILE A 1 192 ? -9.885 3.749 30.242 1.00 55.31 192 ILE A N 1
ATOM 1496 C CA . ILE A 1 192 ? -10.170 4.904 31.112 1.00 55.31 192 ILE A CA 1
ATOM 1497 C C .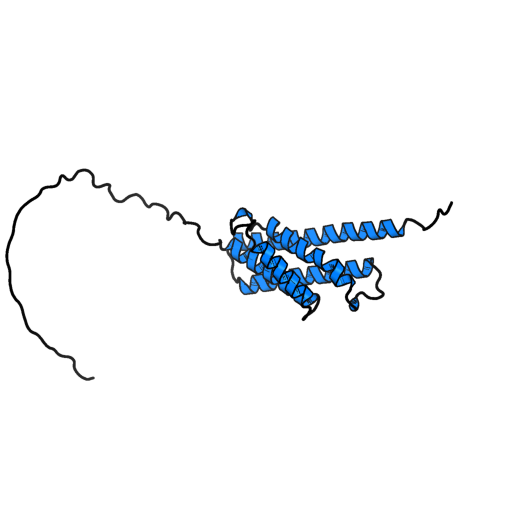 ILE A 1 192 ? -11.693 4.991 31.332 1.00 55.31 192 ILE A C 1
ATOM 1499 O O . ILE A 1 192 ? -12.406 5.426 30.425 1.00 55.31 192 ILE A O 1
ATOM 1503 N N . PRO A 1 193 ? -12.241 4.590 32.498 1.00 50.38 193 PRO A N 1
ATOM 1504 C CA . PRO A 1 193 ? -13.652 4.800 32.778 1.00 50.38 193 PRO A CA 1
ATOM 1505 C C . PRO A 1 193 ? -13.936 6.301 32.886 1.00 50.38 193 PRO A C 1
ATOM 1507 O O . PRO A 1 193 ? -13.235 7.035 33.582 1.00 50.38 193 PRO A O 1
ATOM 1510 N N . ALA A 1 194 ? -15.001 6.745 32.221 1.00 55.53 194 ALA A N 1
ATOM 1511 C CA . ALA A 1 194 ? -15.652 8.015 32.503 1.00 55.53 194 ALA A CA 1
ATOM 1512 C C . ALA A 1 194 ? -16.032 8.049 33.993 1.00 55.53 194 ALA A C 1
ATOM 1514 O O . ALA A 1 194 ? -16.999 7.415 34.412 1.00 55.53 194 ALA A O 1
ATOM 1515 N N . GLY A 1 195 ? -15.218 8.709 34.812 1.00 59.91 195 GLY A N 1
ATOM 1516 C CA . GLY A 1 195 ? -15.384 8.665 36.257 1.00 59.91 195 GLY A CA 1
ATOM 1517 C C . GLY A 1 195 ? -14.351 9.496 36.993 1.00 59.91 195 GLY A C 1
ATOM 1518 O O . GLY A 1 195 ? -13.451 8.943 37.615 1.00 59.91 195 GLY A O 1
ATOM 1519 N N . SER A 1 196 ? -14.494 10.817 36.928 1.00 46.06 196 SER A N 1
ATOM 1520 C CA . SER A 1 196 ? -14.329 11.719 38.077 1.00 46.06 196 SER A CA 1
ATOM 1521 C C . SER A 1 196 ? -14.861 13.091 37.672 1.00 46.06 196 SER A C 1
ATOM 1523 O O . SER A 1 196 ? -14.112 13.982 37.285 1.00 46.06 196 SER A O 1
ATOM 1525 N N . GLU A 1 197 ? -16.188 13.224 37.718 1.00 49.34 197 GLU A N 1
ATOM 1526 C CA . GLU A 1 197 ? -16.78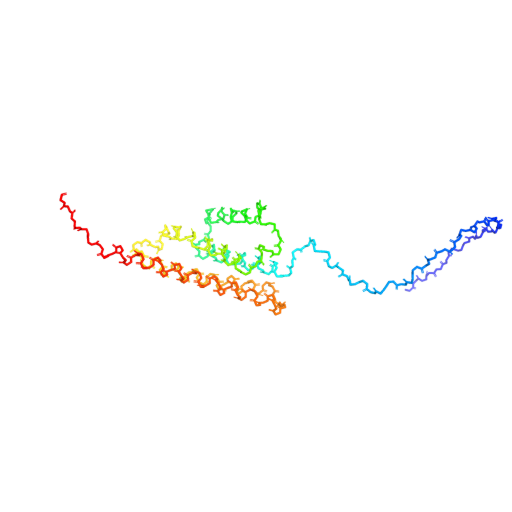1 14.485 38.162 1.00 49.34 197 GLU A CA 1
ATOM 1527 C C . GLU A 1 197 ? -16.299 14.734 39.596 1.00 49.34 197 GLU A C 1
ATOM 1529 O O . GLU A 1 197 ? -16.497 13.884 40.468 1.00 49.34 197 GLU A O 1
ATOM 1534 N N . VAL A 1 198 ? -15.675 15.888 39.814 1.00 47.38 198 VAL A N 1
ATOM 1535 C CA . VAL A 1 198 ? -15.704 16.645 41.073 1.00 47.38 198 VAL A CA 1
ATOM 1536 C C . VAL A 1 198 ? -15.784 18.122 40.738 1.00 47.38 198 VAL A C 1
ATOM 1538 O O . VAL A 1 198 ? -15.053 18.552 39.816 1.00 47.38 198 VAL A O 1
#